Protein AF-A0A812IZS7-F1 (afdb_monomer_lite)

Sequence (246 aa):
MPAVWSVPEALVAAELATAFPSNAGYVTWVTAAFGPFWGFLEGFLSWVAGVSDNSIYPVLFCDYLQHILPATADGTPRILCALAFALALSWLNYAGLNIMGWSAVGLAIFTILPFLYIVPAGLPEVELANFLVVPRLQEMDWQKYLNVLFWNLNYWDSASTLAGEVRDPRRVFPQALCLAMMFVIASYVFPLFVGVGRLLALAVDPKHQDCVAKCSAALKSLTQDEQKKCHKISHVCSATVLGVLI

Radius of gyration: 22.42 Å; chains: 1; bounding box: 64×41×58 Å

pLDDT: mean 76.33, std 18.05, range [25.89, 95.75]

Foldseek 3Di:
DLVPPLVVVLVVQLVVLLVDLALLFPLVVLCVVPNNVRSVVVVVVVVVVVVVVLLVVLLVVLVVCCVVVVVCVDDDNVVVSSVVVSVVVVVQVVVDDVSVVVVVVVVVVVVCVVLVVCLVVLVVQFDPVLVVPDPDPVVDPPVVVVVVVCVLRDDSRVVSSCSNVDDNSNPCVSVVSVVVSVVSVCVVPRLVSSLSRCVVVCVPPPVNVVVVVVVVVVLVPDDPVVVVVVVVVVVVVVCVVCVSVD

Secondary structure (DSSP, 8-state):
-IIIIIHHHHHHHHHHHHHS--TTHHHHHHHHHH-HHHHHHHHHHHHHHHHHHHTHHHHHHHHHHTTT-GGGSSSHHHHHHHHHHHHHHHHHHHT-HHHHHHHHHHHHHHHHHHHHHHHHHHGGG--GGGGG----TTSS-HHHHHHHHHHHH--TGGGGGGTTTSSSHHHHHHHHHHHHHHHHHHHHHHHHHHHHHHHHHHHH-HHHHHHHHHHHHHHHTS-HHHHHHHHHHHHHHHHHHHTT--

Structure (mmCIF, N/CA/C/O backbone):
data_AF-A0A812IZS7-F1
#
_entry.id   AF-A0A812IZS7-F1
#
loop_
_atom_site.group_PDB
_atom_site.id
_atom_site.type_symbol
_atom_site.label_atom_id
_atom_site.label_alt_id
_atom_site.label_comp_id
_atom_site.label_asym_id
_atom_site.label_entity_id
_atom_site.label_seq_id
_atom_site.pdbx_PDB_ins_code
_atom_site.Cartn_x
_atom_site.Cartn_y
_atom_site.Cartn_z
_atom_site.occupancy
_atom_site.B_iso_or_equiv
_atom_site.auth_seq_id
_atom_site.auth_comp_id
_atom_site.auth_asym_id
_atom_site.auth_atom_id
_atom_site.pdbx_PDB_model_num
ATOM 1 N N . MET A 1 1 ? -4.115 -14.968 -6.762 1.00 59.34 1 MET A N 1
ATOM 2 C CA . MET A 1 1 ? -3.834 -14.381 -5.435 1.00 59.34 1 MET A CA 1
ATOM 3 C C . MET A 1 1 ? -4.811 -13.252 -5.096 1.00 59.34 1 MET A C 1
ATOM 5 O O . MET A 1 1 ? -5.519 -13.449 -4.119 1.00 59.34 1 MET A O 1
ATOM 9 N N . PRO A 1 2 ? -4.996 -12.178 -5.901 1.00 61.16 2 PRO A N 1
ATOM 10 C CA . PRO A 1 2 ? -5.939 -11.096 -5.558 1.00 61.16 2 PRO A CA 1
ATOM 11 C C . PRO A 1 2 ? -7.375 -11.591 -5.312 1.00 61.16 2 PRO A C 1
ATOM 13 O O . PRO A 1 2 ? -7.952 -11.356 -4.259 1.00 61.16 2 PRO A O 1
ATOM 16 N N . ALA A 1 3 ? -7.915 -12.404 -6.223 1.00 67.44 3 ALA A N 1
ATOM 17 C CA . ALA A 1 3 ? -9.266 -12.953 -6.081 1.00 67.44 3 ALA A CA 1
ATOM 18 C C . ALA A 1 3 ? -9.417 -14.018 -4.974 1.00 67.44 3 ALA A C 1
ATOM 20 O O . ALA A 1 3 ? -10.526 -14.276 -4.526 1.00 67.44 3 ALA A O 1
ATOM 21 N N . VAL A 1 4 ? -8.321 -14.664 -4.557 1.00 74.44 4 VAL A N 1
ATOM 22 C CA . VAL A 1 4 ? -8.354 -15.800 -3.611 1.00 74.44 4 VAL A CA 1
ATOM 23 C C . VAL A 1 4 ? -8.068 -15.352 -2.178 1.00 74.44 4 VAL A C 1
ATOM 25 O O . VAL A 1 4 ? -8.550 -15.977 -1.244 1.00 74.44 4 VAL A O 1
ATOM 28 N N . TRP A 1 5 ? -7.295 -14.280 -2.006 1.00 77.50 5 TRP A N 1
ATOM 29 C CA . TRP A 1 5 ? -6.891 -13.763 -0.700 1.00 77.50 5 TRP A CA 1
ATOM 30 C C . TRP A 1 5 ? -7.573 -12.430 -0.387 1.00 77.50 5 TRP A C 1
ATOM 32 O O . TRP A 1 5 ? -8.363 -12.332 0.545 1.00 77.50 5 TRP A O 1
ATOM 42 N N . SER A 1 6 ? -7.332 -11.428 -1.232 1.00 77.94 6 SER A N 1
ATOM 43 C CA . SER A 1 6 ? -7.746 -10.044 -0.994 1.00 77.94 6 SER A CA 1
ATOM 44 C C . SER A 1 6 ? -9.267 -9.855 -1.077 1.00 77.94 6 SER A C 1
ATOM 46 O O . SER A 1 6 ? -9.839 -9.130 -0.268 1.00 77.94 6 SER A O 1
ATOM 48 N N . VAL A 1 7 ? -9.958 -10.563 -1.981 1.00 82.38 7 VAL A N 1
ATOM 49 C CA . VAL A 1 7 ? -11.430 -10.492 -2.075 1.00 82.38 7 VAL A CA 1
ATOM 50 C C . VAL A 1 7 ? -12.123 -11.063 -0.826 1.00 82.38 7 VAL A C 1
ATOM 52 O O . VAL A 1 7 ? -12.932 -10.341 -0.241 1.00 82.38 7 VAL A O 1
ATOM 55 N N . PRO A 1 8 ? -11.836 -12.299 -0.363 1.00 84.75 8 PRO A N 1
ATOM 56 C CA . PRO A 1 8 ? -12.396 -12.793 0.896 1.00 84.75 8 PRO A CA 1
ATOM 57 C C . PRO A 1 8 ? -12.034 -11.926 2.102 1.00 84.75 8 PRO A C 1
ATOM 59 O O . PRO A 1 8 ? -12.900 -11.664 2.930 1.00 84.75 8 PRO A O 1
ATOM 62 N N . GLU A 1 9 ? -10.788 -11.453 2.184 1.00 83.88 9 GLU A N 1
ATOM 63 C CA . GLU A 1 9 ? -10.327 -10.569 3.259 1.00 83.88 9 GLU A CA 1
ATOM 64 C C . GLU A 1 9 ? -11.151 -9.275 3.312 1.00 83.88 9 GLU A C 1
ATOM 66 O O . GLU A 1 9 ? -11.694 -8.935 4.361 1.00 83.88 9 GLU A O 1
ATOM 71 N N . ALA A 1 10 ? -11.339 -8.601 2.174 1.00 84.00 10 ALA A N 1
ATOM 72 C CA . ALA A 1 10 ? -12.139 -7.382 2.097 1.00 84.00 10 ALA A CA 1
ATOM 73 C C . ALA A 1 10 ? -13.625 -7.618 2.403 1.00 84.00 10 ALA A C 1
ATOM 75 O O . ALA A 1 10 ? -14.261 -6.765 3.020 1.00 84.00 10 ALA A O 1
ATOM 76 N N . LEU A 1 11 ? -14.188 -8.765 2.005 1.00 85.25 11 LEU A N 1
ATOM 77 C CA . LEU A 1 11 ? -15.571 -9.124 2.335 1.00 85.25 11 LEU A CA 1
ATOM 78 C C . LEU A 1 11 ? -15.746 -9.375 3.837 1.00 85.25 11 LEU A C 1
ATOM 80 O O . LEU A 1 11 ? -16.689 -8.863 4.432 1.00 85.25 11 LEU A O 1
ATOM 84 N N . VAL A 1 12 ? -14.823 -10.107 4.467 1.00 87.25 12 VAL A N 1
ATOM 85 C CA . VAL A 1 12 ? -14.836 -10.328 5.922 1.00 87.25 12 VAL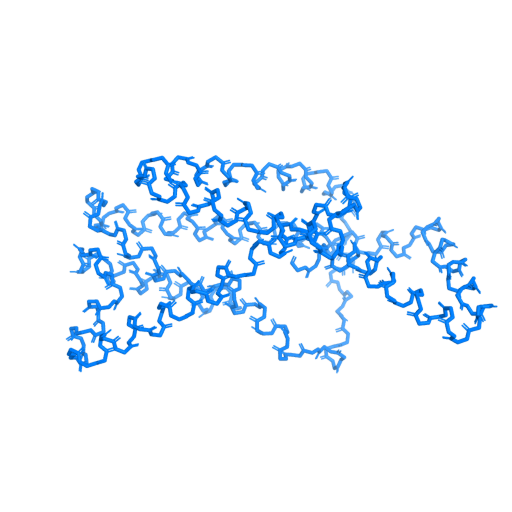 A CA 1
ATOM 86 C C . VAL A 1 12 ? -14.651 -9.008 6.670 1.00 87.25 12 VAL A C 1
ATOM 88 O O . VAL A 1 12 ? -15.387 -8.737 7.619 1.00 87.25 12 VAL A O 1
ATOM 91 N N . ALA A 1 13 ? -13.726 -8.157 6.219 1.00 85.56 13 ALA A N 1
ATOM 92 C CA . ALA A 1 13 ? -13.521 -6.830 6.788 1.00 85.56 13 ALA A CA 1
ATOM 93 C C . ALA A 1 13 ? -14.774 -5.952 6.646 1.00 85.56 13 ALA A C 1
ATOM 95 O O . ALA A 1 13 ? -15.133 -5.245 7.588 1.00 85.56 13 ALA A O 1
ATOM 96 N N . ALA A 1 14 ? -15.478 -6.025 5.511 1.00 85.12 14 ALA A N 1
ATOM 97 C CA . ALA A 1 14 ? -16.735 -5.315 5.308 1.00 85.12 14 ALA A CA 1
ATOM 98 C C . ALA A 1 14 ? -17.822 -5.798 6.283 1.00 85.12 14 ALA A C 1
ATOM 100 O O . ALA A 1 14 ? -18.417 -4.984 6.986 1.00 85.12 14 ALA A O 1
ATOM 101 N N . GLU A 1 15 ? -18.050 -7.107 6.387 1.00 88.69 15 GLU A N 1
ATOM 102 C CA . GLU A 1 15 ? -19.042 -7.673 7.310 1.00 88.69 15 GLU A CA 1
ATOM 103 C C . GLU A 1 15 ? -18.742 -7.288 8.768 1.00 88.69 15 GLU A C 1
ATOM 105 O O . GLU A 1 15 ? -19.608 -6.766 9.474 1.00 88.69 15 GLU A O 1
ATOM 110 N N . LEU A 1 16 ? -17.493 -7.440 9.216 1.00 86.12 16 LEU A N 1
ATOM 111 C CA . LEU A 1 16 ? -17.110 -7.135 10.596 1.00 86.12 16 LEU A CA 1
ATOM 112 C C . LEU A 1 16 ? -17.139 -5.634 10.914 1.00 86.12 16 LEU A C 1
ATOM 114 O O . LEU A 1 16 ? -17.576 -5.253 12.002 1.00 86.12 16 LEU A O 1
ATOM 118 N N . ALA A 1 17 ? -16.747 -4.767 9.978 1.00 83.81 17 ALA A N 1
ATOM 119 C CA . ALA A 1 17 ? -16.826 -3.318 10.165 1.00 83.81 17 ALA A CA 1
ATOM 120 C C . ALA A 1 17 ? -18.274 -2.821 10.260 1.00 83.81 17 ALA A C 1
ATOM 122 O O . ALA A 1 17 ? -18.565 -1.884 11.004 1.00 83.81 17 ALA A O 1
ATOM 123 N N . THR A 1 18 ? -19.203 -3.460 9.542 1.00 84.38 18 THR A N 1
ATOM 124 C CA . THR A 1 18 ? -20.632 -3.123 9.640 1.00 84.38 18 THR A CA 1
ATOM 125 C C . THR A 1 18 ? -21.296 -3.684 10.900 1.00 84.38 18 THR A C 1
ATOM 127 O O . THR A 1 18 ? -22.230 -3.063 11.422 1.00 84.38 18 THR A O 1
ATOM 130 N N . ALA A 1 19 ? -20.805 -4.817 11.414 1.00 86.06 19 ALA A N 1
ATOM 131 C CA . ALA A 1 19 ? -21.249 -5.415 12.671 1.00 86.06 19 ALA A CA 1
ATOM 132 C C . ALA A 1 19 ? -20.740 -4.643 13.903 1.00 86.06 19 ALA A C 1
ATOM 134 O O . ALA A 1 19 ? -21.492 -4.452 14.860 1.00 86.06 19 ALA A O 1
ATOM 135 N N . PHE A 1 20 ? -19.496 -4.154 13.858 1.00 86.12 20 PHE A N 1
ATOM 136 C CA . PHE A 1 20 ? -18.844 -3.399 14.929 1.00 86.12 20 PHE A CA 1
ATOM 137 C C . PHE A 1 20 ? -18.376 -2.021 14.426 1.00 86.12 20 PHE A C 1
ATOM 139 O O . PHE A 1 20 ? -17.188 -1.847 14.146 1.00 86.12 20 PHE A O 1
ATOM 146 N N . PRO A 1 21 ? -19.278 -1.023 14.333 1.00 81.31 21 PRO A N 1
ATOM 147 C CA . PRO A 1 21 ? -18.946 0.321 13.859 1.00 81.31 21 PRO A CA 1
ATOM 148 C C . PRO A 1 21 ? -18.221 1.120 14.954 1.00 81.31 21 PRO A C 1
ATOM 150 O O . PRO A 1 21 ? -18.783 2.017 15.581 1.00 81.31 21 PRO A O 1
ATOM 153 N N . SER A 1 22 ? -16.977 0.744 15.232 1.00 85.50 22 SER A N 1
ATOM 154 C CA . SER A 1 22 ? -16.103 1.357 16.232 1.00 85.50 22 SER A CA 1
ATOM 155 C C . SER A 1 22 ? -14.784 1.752 15.583 1.00 85.50 22 SER A C 1
ATOM 157 O O . SER A 1 22 ? -14.233 0.987 14.795 1.00 85.50 22 SER A O 1
ATOM 159 N N . ASN A 1 23 ? -14.226 2.898 15.979 1.00 84.19 23 ASN A N 1
ATOM 160 C CA . ASN A 1 23 ? -12.906 3.348 15.517 1.00 84.19 23 ASN A CA 1
ATOM 161 C C . ASN A 1 23 ? -11.759 2.436 15.995 1.00 84.19 23 ASN A C 1
ATOM 163 O O . ASN A 1 23 ? -10.651 2.503 15.477 1.00 84.19 23 ASN A O 1
ATOM 167 N N . ALA A 1 24 ? -12.014 1.552 16.966 1.00 83.75 24 ALA A N 1
ATOM 168 C CA . ALA A 1 24 ? -11.054 0.523 17.355 1.00 83.75 24 ALA A CA 1
ATOM 169 C C . ALA A 1 24 ? -10.951 -0.629 16.329 1.00 83.75 24 ALA A C 1
ATOM 171 O O . ALA A 1 24 ? -10.079 -1.479 16.478 1.00 83.75 24 ALA A O 1
ATOM 172 N N . GLY A 1 25 ? -11.820 -0.671 15.307 1.00 87.94 25 GLY A N 1
ATOM 173 C CA . GLY A 1 25 ? -11.694 -1.545 14.137 1.00 87.94 25 GLY A CA 1
ATOM 174 C C . GLY A 1 25 ? -11.419 -3.013 14.473 1.00 87.94 25 GLY A C 1
ATOM 175 O O . GLY A 1 25 ? -12.074 -3.602 15.341 1.00 87.94 25 GLY A O 1
ATOM 176 N N . TYR A 1 26 ? -10.405 -3.569 13.814 1.00 88.06 26 TYR A N 1
ATOM 177 C CA . TYR A 1 26 ? -9.935 -4.948 13.946 1.00 88.06 26 TYR A CA 1
ATOM 178 C C . TYR A 1 26 ? -9.626 -5.384 15.399 1.00 88.06 26 TYR A C 1
ATOM 180 O O . TYR A 1 26 ? -9.932 -6.522 15.771 1.00 88.06 26 TYR A O 1
ATOM 188 N N . VAL A 1 27 ? -9.182 -4.467 16.275 1.00 91.06 27 VAL A N 1
ATOM 189 C CA . VAL A 1 27 ? -8.922 -4.752 17.703 1.00 91.06 27 VAL A CA 1
ATOM 190 C C . VAL A 1 27 ? -10.216 -5.144 18.413 1.00 91.06 27 VAL A C 1
ATOM 192 O O . VAL A 1 27 ? -10.234 -6.033 19.270 1.00 91.06 27 VAL A O 1
ATOM 195 N N . THR A 1 28 ? -11.330 -4.504 18.044 1.00 91.25 28 THR A N 1
ATOM 196 C CA . THR A 1 28 ? -12.655 -4.797 18.613 1.00 91.25 28 THR A CA 1
ATOM 197 C C . THR A 1 28 ? -13.113 -6.195 18.224 1.00 91.25 28 THR A C 1
ATOM 199 O O . THR A 1 28 ? -13.670 -6.907 19.057 1.00 91.25 28 THR A O 1
ATOM 202 N N . TRP A 1 29 ? -12.850 -6.613 16.984 1.00 91.00 29 TRP A N 1
ATOM 203 C CA . TRP A 1 29 ? -13.260 -7.922 16.474 1.00 91.00 29 TRP A CA 1
ATOM 204 C C . TRP A 1 29 ? -12.535 -9.046 17.210 1.00 91.00 29 TRP A C 1
ATOM 206 O O . TRP A 1 29 ? -13.167 -9.986 17.696 1.00 91.00 29 TRP A O 1
ATOM 216 N N . VAL A 1 30 ? -11.216 -8.910 17.370 1.00 91.94 30 VAL A N 1
ATOM 217 C CA . VAL A 1 30 ? -10.395 -9.897 18.083 1.00 91.94 30 VAL A CA 1
ATOM 218 C C . VAL A 1 30 ? -10.710 -9.899 19.576 1.00 91.94 30 VAL A C 1
ATOM 220 O O . VAL A 1 30 ? -10.830 -10.971 20.171 1.00 91.94 30 VAL A O 1
ATOM 223 N N . THR A 1 31 ? -10.939 -8.727 20.174 1.00 93.19 31 THR A N 1
ATOM 224 C CA . THR A 1 31 ? -11.375 -8.627 21.575 1.00 93.19 31 THR A CA 1
ATOM 225 C C . THR A 1 31 ? -12.719 -9.320 21.798 1.00 93.19 31 THR A C 1
ATOM 227 O O . THR A 1 31 ? -12.879 -10.029 22.790 1.00 93.19 31 THR A O 1
ATOM 230 N N . ALA A 1 32 ? -13.677 -9.149 20.883 1.00 90.44 32 ALA A N 1
ATOM 231 C CA . ALA A 1 32 ? -14.997 -9.765 20.981 1.00 90.44 32 ALA A CA 1
ATOM 232 C C . ALA A 1 32 ? -14.955 -11.291 20.790 1.00 90.44 32 ALA A C 1
ATOM 234 O O . ALA A 1 32 ? -15.714 -12.003 21.444 1.00 90.44 32 ALA A O 1
ATOM 235 N N . ALA A 1 33 ? -14.073 -11.797 19.923 1.00 92.94 33 ALA A N 1
ATOM 236 C CA . ALA A 1 33 ? -13.976 -13.223 19.612 1.00 92.94 33 ALA A CA 1
ATOM 237 C C . ALA A 1 33 ? -13.107 -14.018 20.603 1.00 92.94 33 ALA A C 1
ATOM 239 O O . ALA A 1 33 ? -13.478 -15.121 21.003 1.00 92.94 33 ALA A O 1
ATOM 240 N N . PHE A 1 34 ? -11.952 -13.474 20.999 1.00 92.94 34 PHE A N 1
ATOM 241 C CA . PHE A 1 34 ? -10.923 -14.191 21.764 1.00 92.94 34 PHE A CA 1
ATOM 242 C C . PHE A 1 34 ? -10.647 -13.583 23.147 1.00 92.94 34 PHE A C 1
ATOM 244 O O . PHE A 1 34 ? -9.960 -14.192 23.968 1.00 92.94 34 PHE A O 1
ATOM 251 N N . GLY A 1 35 ? -11.203 -12.408 23.439 1.00 94.00 35 GLY A N 1
ATOM 252 C CA . GLY A 1 35 ? -11.064 -11.719 24.718 1.00 94.00 35 GLY A CA 1
ATOM 253 C C . GLY A 1 35 ? -9.979 -10.629 24.738 1.00 94.00 35 GLY A C 1
ATOM 254 O O . GLY A 1 35 ? -9.228 -10.455 23.774 1.00 94.00 35 GLY A O 1
ATOM 255 N N . PRO A 1 36 ? -9.862 -9.885 25.857 1.00 93.94 36 PRO A N 1
ATOM 256 C CA . PRO A 1 36 ? -9.075 -8.646 25.928 1.00 93.94 36 PRO A CA 1
ATOM 257 C C . PRO A 1 36 ? -7.573 -8.804 25.668 1.00 93.94 36 PRO A C 1
ATOM 259 O O . PRO A 1 36 ? -6.953 -7.917 25.089 1.00 93.94 36 PRO A O 1
ATOM 262 N N . PHE A 1 37 ? -6.980 -9.930 26.077 1.00 95.56 37 PHE A N 1
ATOM 263 C CA . PHE A 1 37 ? -5.548 -10.180 25.886 1.00 95.56 37 PHE A CA 1
ATOM 264 C C . PHE A 1 37 ? -5.172 -10.269 24.401 1.00 95.56 37 PHE A C 1
ATOM 266 O O . PHE A 1 37 ? -4.202 -9.649 23.969 1.00 95.56 37 PHE A O 1
ATOM 273 N N . TRP A 1 38 ? -5.960 -11.003 23.612 1.00 94.19 38 TRP A N 1
ATOM 274 C CA . TRP A 1 38 ? -5.700 -11.195 22.186 1.00 94.19 38 TRP A CA 1
ATOM 275 C C . TRP A 1 38 ? -5.974 -9.934 21.376 1.00 94.19 38 TRP A C 1
ATOM 277 O O . TRP A 1 38 ? -5.229 -9.652 20.445 1.00 94.19 38 TRP A O 1
ATOM 287 N N . GLY A 1 39 ? -6.976 -9.142 21.771 1.00 92.75 39 GLY A N 1
ATOM 288 C CA . GLY A 1 39 ? -7.197 -7.819 21.190 1.00 92.75 39 GLY A CA 1
ATOM 289 C C . GLY A 1 39 ? -6.021 -6.871 21.425 1.00 92.75 39 GLY A C 1
ATOM 290 O O . GLY A 1 39 ? -5.549 -6.234 20.490 1.00 92.75 39 GLY A O 1
ATOM 291 N N . PHE A 1 40 ? -5.486 -6.819 22.650 1.00 94.12 40 PHE A N 1
ATOM 292 C CA . PHE A 1 40 ? -4.287 -6.022 22.932 1.00 94.12 40 PHE A CA 1
ATOM 293 C C . PHE A 1 40 ? -3.080 -6.485 22.107 1.00 94.12 40 PHE A C 1
ATOM 295 O O . PHE A 1 40 ? -2.362 -5.654 21.553 1.00 94.12 40 PHE A O 1
ATOM 302 N N . LEU A 1 41 ? -2.855 -7.801 22.027 1.00 95.75 41 LEU A N 1
ATOM 303 C CA . LEU A 1 41 ? -1.736 -8.355 21.270 1.00 95.75 41 LEU A CA 1
ATOM 304 C C . LEU A 1 41 ? -1.842 -8.017 19.781 1.00 95.75 41 LEU A C 1
ATOM 306 O O . LEU A 1 41 ? -0.851 -7.612 19.183 1.00 95.75 41 LEU A O 1
ATOM 310 N N . GLU A 1 42 ? -3.028 -8.165 19.200 1.00 93.62 42 GLU A N 1
ATOM 311 C CA . GLU A 1 42 ? -3.271 -7.829 17.803 1.00 93.62 42 GLU A CA 1
ATOM 312 C C . GLU A 1 42 ? -3.032 -6.331 17.558 1.00 93.62 42 GLU A C 1
ATOM 314 O O . GLU A 1 42 ? -2.203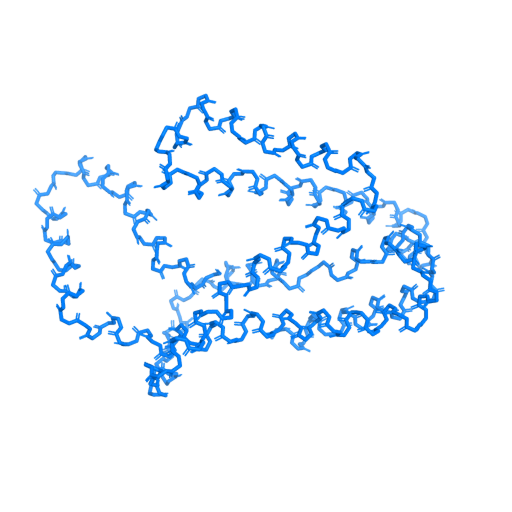 -5.989 16.719 1.00 93.62 42 GLU A O 1
ATOM 319 N N . GLY A 1 43 ? -3.601 -5.442 18.378 1.00 92.31 43 GLY A N 1
ATOM 320 C CA . GLY A 1 43 ? -3.355 -4.004 18.254 1.00 92.31 43 GLY A CA 1
ATOM 321 C C . GLY A 1 43 ? -1.875 -3.624 18.397 1.00 92.31 43 GLY A C 1
ATOM 322 O O . GLY A 1 43 ? -1.381 -2.763 17.668 1.00 92.31 43 GLY A O 1
ATOM 323 N N . PHE A 1 44 ? -1.138 -4.287 19.295 1.00 94.31 44 PHE A N 1
ATOM 324 C CA . PHE A 1 44 ? 0.302 -4.076 19.459 1.00 94.31 44 PHE A CA 1
ATOM 325 C C . PHE A 1 44 ? 1.101 -4.542 18.234 1.00 94.31 44 PHE A C 1
ATOM 327 O O . PHE A 1 44 ? 1.982 -3.821 17.767 1.00 94.31 44 PHE A O 1
ATOM 334 N N . LEU A 1 45 ? 0.791 -5.723 17.692 1.00 93.56 45 LEU A N 1
ATOM 335 C CA . LEU A 1 45 ? 1.450 -6.246 16.493 1.00 93.56 45 LEU A CA 1
ATOM 336 C C . LEU A 1 45 ? 1.155 -5.378 15.268 1.00 93.56 45 LEU A C 1
ATOM 338 O O . LEU A 1 45 ? 2.080 -5.058 14.523 1.00 93.56 45 LEU A O 1
ATOM 342 N N . SER A 1 46 ? -0.090 -4.935 15.105 1.00 91.50 46 SER A N 1
ATOM 343 C CA . SER A 1 46 ? -0.509 -4.034 14.029 1.00 91.50 46 SER A CA 1
ATOM 344 C C . SER A 1 46 ? 0.175 -2.668 14.139 1.00 91.50 46 SER A C 1
ATOM 346 O O . SER A 1 46 ? 0.606 -2.105 13.133 1.00 91.50 46 SER A O 1
ATOM 348 N N . TRP A 1 47 ? 0.395 -2.162 15.359 1.00 92.06 47 TRP A N 1
ATOM 349 C CA . TRP A 1 47 ? 1.203 -0.958 15.576 1.00 92.06 47 TRP A CA 1
ATOM 350 C C . TRP A 1 47 ? 2.672 -1.155 15.172 1.00 92.06 47 TRP A C 1
ATOM 352 O O . TRP A 1 47 ? 3.218 -0.323 14.447 1.00 92.06 47 TRP A O 1
ATOM 362 N N . VAL A 1 48 ? 3.310 -2.259 15.583 1.00 93.81 48 VAL A N 1
ATOM 363 C CA . VAL A 1 48 ? 4.697 -2.572 15.183 1.00 93.81 48 VAL A CA 1
ATOM 364 C C . VAL A 1 48 ? 4.807 -2.696 13.662 1.00 93.81 48 VAL A C 1
ATOM 366 O O . VAL A 1 48 ? 5.701 -2.093 13.067 1.00 93.81 48 VAL A O 1
ATOM 369 N N . ALA A 1 49 ? 3.875 -3.414 13.030 1.00 90.31 49 ALA A N 1
ATOM 370 C CA . ALA A 1 49 ? 3.812 -3.561 11.580 1.00 90.31 49 ALA A CA 1
ATOM 371 C C . ALA A 1 49 ? 3.663 -2.201 10.884 1.00 90.31 49 ALA A C 1
ATOM 373 O O . ALA A 1 49 ? 4.420 -1.901 9.964 1.00 90.31 49 ALA A O 1
ATOM 374 N N . GLY A 1 50 ? 2.767 -1.338 11.373 1.00 89.25 50 GLY A N 1
ATOM 375 C CA . GLY A 1 50 ? 2.577 0.011 10.844 1.00 89.25 50 GLY A CA 1
ATOM 376 C C . GLY A 1 50 ? 3.813 0.904 10.983 1.00 89.25 50 GLY A C 1
ATOM 377 O O . GLY A 1 50 ? 4.123 1.667 10.072 1.00 89.25 50 GLY A O 1
ATOM 378 N N . VAL A 1 51 ? 4.562 0.818 12.087 1.00 89.75 51 VAL A N 1
ATOM 379 C CA . VAL A 1 51 ? 5.821 1.573 12.253 1.00 89.75 51 VAL A CA 1
ATOM 380 C C . VAL A 1 51 ? 6.890 1.076 11.281 1.00 89.75 51 VAL A C 1
ATOM 382 O O . VAL A 1 51 ? 7.577 1.887 10.656 1.00 89.75 51 VAL A O 1
ATOM 385 N N . SER A 1 52 ? 7.030 -0.244 11.136 1.00 89.69 52 SER A N 1
ATOM 386 C CA . SER A 1 52 ? 7.963 -0.835 10.177 1.00 89.69 52 SER A CA 1
ATOM 387 C C . SER A 1 52 ? 7.620 -0.439 8.743 1.00 89.69 52 SER A C 1
ATOM 389 O O . SER A 1 52 ? 8.510 0.001 8.017 1.00 89.69 52 SER A O 1
ATOM 391 N N . ASP A 1 53 ? 6.346 -0.504 8.362 1.00 88.62 53 ASP A N 1
ATOM 392 C CA . ASP A 1 53 ? 5.887 -0.136 7.023 1.00 88.62 53 ASP A CA 1
ATOM 393 C C . ASP A 1 53 ? 6.125 1.351 6.722 1.00 88.62 53 ASP A C 1
ATOM 395 O O . ASP A 1 53 ? 6.745 1.713 5.721 1.00 88.62 53 ASP A O 1
ATOM 399 N N . ASN A 1 54 ? 5.773 2.228 7.669 1.00 88.00 54 ASN A N 1
ATOM 400 C CA . ASN A 1 54 ? 5.963 3.670 7.517 1.00 88.00 54 ASN A CA 1
ATOM 401 C C . ASN A 1 54 ? 7.432 4.087 7.341 1.00 88.00 54 ASN A C 1
ATOM 403 O O . ASN A 1 54 ? 7.708 5.142 6.767 1.00 88.00 54 ASN A O 1
ATOM 407 N N . SER A 1 55 ? 8.386 3.277 7.811 1.00 88.44 55 SER A N 1
ATOM 408 C CA . SER A 1 55 ? 9.818 3.562 7.658 1.00 88.44 55 SER A CA 1
ATOM 409 C C . SER A 1 55 ? 10.325 3.415 6.217 1.00 88.44 55 SER A C 1
ATOM 411 O O . SER A 1 55 ? 11.356 3.992 5.866 1.00 88.44 55 SER A O 1
ATOM 413 N N . ILE A 1 56 ? 9.589 2.689 5.370 1.00 89.44 56 ILE A N 1
ATOM 414 C CA . ILE A 1 56 ? 9.972 2.394 3.987 1.00 89.44 56 ILE A CA 1
ATOM 415 C C . ILE A 1 56 ? 9.753 3.627 3.092 1.00 89.44 56 ILE A C 1
ATOM 417 O O . ILE A 1 56 ? 10.617 3.964 2.278 1.00 89.44 56 ILE A O 1
ATOM 421 N N . TYR A 1 57 ? 8.645 4.358 3.270 1.00 88.06 57 TYR A N 1
ATOM 422 C CA . TYR A 1 57 ? 8.254 5.451 2.366 1.00 88.06 57 TYR A CA 1
ATOM 423 C C . TYR A 1 57 ? 9.250 6.623 2.284 1.00 88.06 57 TYR A C 1
ATOM 425 O O . TYR A 1 57 ? 9.538 7.056 1.167 1.00 88.06 57 TYR A O 1
ATOM 433 N N . PRO A 1 58 ? 9.830 7.145 3.387 1.00 88.44 58 PRO A N 1
ATOM 434 C CA . PRO A 1 58 ? 10.833 8.208 3.299 1.00 88.44 58 PRO A CA 1
ATOM 435 C C . PRO A 1 58 ? 12.093 7.774 2.547 1.00 88.44 58 PRO A C 1
ATOM 437 O O . PRO A 1 58 ? 12.680 8.565 1.810 1.00 88.44 58 PRO A O 1
ATOM 440 N N . VAL A 1 59 ? 12.501 6.513 2.713 1.00 86.94 59 VAL A N 1
ATOM 441 C CA . VAL A 1 59 ? 13.678 5.960 2.035 1.00 86.94 59 VAL A CA 1
ATOM 442 C C . VAL A 1 59 ? 13.408 5.829 0.539 1.00 86.94 59 VAL A C 1
ATOM 444 O O . VAL A 1 59 ? 14.217 6.305 -0.255 1.00 86.94 59 VAL A O 1
ATOM 447 N N . LEU A 1 60 ? 12.243 5.286 0.169 1.00 86.69 60 LEU A N 1
ATOM 448 C CA . LEU A 1 60 ? 11.791 5.212 -1.222 1.00 86.69 60 LEU A CA 1
ATOM 449 C C . LEU A 1 60 ? 11.719 6.598 -1.864 1.00 86.69 60 LEU A C 1
ATOM 451 O O . LEU A 1 60 ? 12.203 6.792 -2.975 1.00 86.69 60 LEU A O 1
ATOM 455 N N . PHE A 1 61 ? 11.170 7.588 -1.159 1.00 87.56 61 PHE A N 1
ATOM 456 C CA . PHE A 1 61 ? 11.115 8.961 -1.654 1.00 87.56 61 PHE A CA 1
ATOM 457 C C . PHE A 1 61 ? 12.514 9.514 -1.959 1.00 87.56 61 PHE A C 1
ATOM 459 O O . PHE A 1 61 ? 12.724 10.090 -3.027 1.00 87.56 61 PHE A O 1
ATOM 466 N N . CYS A 1 62 ? 13.489 9.302 -1.069 1.00 86.19 62 CYS A N 1
ATOM 467 C CA . CYS A 1 62 ? 14.875 9.696 -1.326 1.00 86.19 62 CYS A CA 1
ATOM 468 C C . CYS A 1 62 ? 15.487 8.953 -2.525 1.00 86.19 62 CYS A C 1
ATOM 470 O O . CYS A 1 62 ? 16.201 9.575 -3.314 1.00 86.19 62 CYS A O 1
ATOM 472 N N . ASP A 1 63 ? 15.192 7.659 -2.679 1.00 85.62 63 ASP A N 1
ATOM 473 C CA . ASP A 1 63 ? 15.676 6.846 -3.799 1.00 85.62 63 ASP A CA 1
ATOM 474 C C . ASP A 1 63 ? 15.091 7.300 -5.144 1.00 85.62 63 ASP A C 1
ATOM 476 O O . ASP A 1 63 ? 15.780 7.235 -6.159 1.00 85.62 63 ASP A O 1
ATOM 480 N N . TYR A 1 64 ? 13.863 7.824 -5.171 1.00 85.06 64 TYR A N 1
ATOM 481 C CA . TYR A 1 64 ? 13.317 8.469 -6.367 1.00 85.06 64 TYR A CA 1
ATOM 482 C C . TYR A 1 64 ? 13.905 9.866 -6.586 1.00 85.06 64 TYR A C 1
ATOM 484 O O . TYR A 1 64 ? 14.260 10.228 -7.710 1.00 85.06 64 TYR A O 1
ATOM 492 N N . LEU A 1 65 ? 14.055 10.655 -5.518 1.00 85.38 65 LEU A N 1
ATOM 493 C CA . LEU A 1 65 ? 14.536 12.033 -5.604 1.00 85.38 65 LEU A CA 1
ATOM 494 C C . LEU A 1 65 ? 15.992 12.122 -6.075 1.00 85.38 65 LEU A C 1
ATOM 496 O O . LEU A 1 65 ? 16.331 13.071 -6.781 1.00 85.38 65 LEU A O 1
ATOM 500 N N . GLN A 1 66 ? 16.833 11.127 -5.769 1.00 84.88 66 GLN A N 1
ATOM 501 C CA . GLN A 1 66 ? 18.242 11.119 -6.187 1.00 84.88 66 GLN A CA 1
ATOM 502 C C . GLN A 1 66 ? 18.422 11.149 -7.715 1.00 84.88 66 GLN A C 1
ATOM 504 O O . GLN A 1 66 ? 19.450 11.616 -8.203 1.00 84.88 66 GLN A O 1
ATOM 509 N N . HIS A 1 67 ? 17.425 10.685 -8.480 1.00 82.44 67 HIS A N 1
ATOM 510 C CA . HIS A 1 67 ? 17.446 10.747 -9.942 1.00 82.44 67 HIS A CA 1
ATOM 511 C C . HIS A 1 67 ? 17.314 12.181 -10.475 1.00 82.44 67 HIS A C 1
ATOM 513 O O . HIS A 1 67 ? 17.780 12.470 -11.575 1.00 82.44 67 HIS A O 1
ATOM 519 N N . ILE A 1 68 ? 16.698 13.075 -9.698 1.00 84.19 68 ILE A N 1
ATOM 520 C CA . ILE A 1 68 ? 16.501 14.491 -10.035 1.00 84.19 68 ILE A CA 1
ATOM 521 C C . ILE A 1 68 ? 17.571 15.350 -9.346 1.00 84.19 68 ILE A C 1
ATOM 523 O O . ILE A 1 68 ? 18.131 16.264 -9.948 1.00 84.19 68 ILE A O 1
ATOM 527 N N . LEU A 1 69 ? 17.870 15.045 -8.081 1.00 81.62 69 LEU A N 1
ATOM 528 C CA . LEU A 1 69 ? 18.837 15.737 -7.236 1.00 81.62 69 LEU A CA 1
ATOM 529 C C . LEU A 1 69 ? 19.880 14.737 -6.713 1.00 81.62 69 LEU A C 1
ATOM 531 O O . LEU A 1 69 ? 19.720 14.203 -5.617 1.00 81.62 69 LEU A O 1
ATOM 535 N N . PRO A 1 70 ? 21.006 14.535 -7.422 1.00 77.94 70 PRO A N 1
ATOM 536 C CA . PRO A 1 70 ? 22.041 13.570 -7.029 1.00 77.94 70 PRO A CA 1
ATOM 537 C C . PRO A 1 70 ? 22.635 13.817 -5.633 1.00 77.94 70 PRO A C 1
ATOM 539 O O . PRO A 1 70 ? 23.213 12.920 -5.028 1.00 77.94 70 PRO A O 1
ATOM 542 N N . ALA A 1 71 ? 22.476 15.033 -5.099 1.00 72.94 71 ALA A N 1
ATOM 543 C CA . ALA A 1 71 ? 22.902 15.404 -3.754 1.00 72.94 71 ALA A CA 1
ATOM 544 C C . ALA A 1 71 ? 22.192 14.614 -2.636 1.00 72.94 71 ALA A C 1
ATOM 546 O O . ALA A 1 71 ? 22.709 14.575 -1.524 1.00 72.94 71 ALA A O 1
ATOM 547 N N . THR A 1 72 ? 21.041 13.978 -2.901 1.00 72.25 72 THR A N 1
ATOM 548 C CA . THR A 1 72 ? 20.330 13.141 -1.915 1.00 72.25 72 THR A CA 1
ATOM 549 C C . THR A 1 72 ? 20.745 11.669 -1.941 1.00 72.25 72 THR A C 1
ATOM 551 O O . THR A 1 72 ? 20.163 10.880 -1.200 1.00 72.25 72 THR A O 1
ATOM 554 N N . ALA A 1 73 ? 21.734 11.289 -2.759 1.00 69.25 73 ALA A N 1
ATOM 555 C CA . ALA A 1 73 ? 22.158 9.896 -2.898 1.00 69.25 73 ALA A CA 1
ATOM 556 C C . ALA A 1 73 ? 22.756 9.323 -1.598 1.00 69.25 73 ALA A C 1
ATOM 558 O O . ALA A 1 73 ? 22.361 8.237 -1.172 1.00 69.25 73 ALA A O 1
ATOM 559 N N . ASP A 1 74 ? 23.645 10.070 -0.928 1.00 76.88 74 ASP A N 1
ATOM 560 C CA . ASP A 1 74 ? 24.394 9.590 0.241 1.00 76.88 74 ASP A CA 1
ATOM 561 C C . ASP A 1 74 ? 24.612 10.670 1.320 1.00 76.88 74 ASP A C 1
ATOM 563 O O . ASP A 1 74 ? 24.673 11.871 1.050 1.00 76.88 74 ASP A O 1
ATOM 567 N N . GLY A 1 75 ? 24.788 10.219 2.568 1.00 84.00 75 GLY A N 1
ATOM 568 C CA . GLY A 1 75 ? 25.236 11.043 3.697 1.00 84.00 75 GLY A CA 1
ATOM 569 C C . GLY A 1 75 ? 24.144 11.868 4.388 1.00 84.00 75 GLY A C 1
ATOM 570 O O . GLY A 1 75 ? 22.964 11.519 4.398 1.00 84.00 75 GLY A O 1
ATOM 571 N N . THR A 1 76 ? 24.553 12.979 5.006 1.00 84.12 76 THR A N 1
ATOM 572 C CA . THR A 1 76 ? 23.676 13.887 5.766 1.00 84.12 76 THR A CA 1
ATOM 573 C C . THR A 1 76 ? 22.480 14.427 4.963 1.00 84.12 76 THR A C 1
ATOM 575 O O . THR A 1 76 ? 21.387 14.469 5.529 1.00 84.12 76 THR A O 1
ATOM 578 N N . PRO A 1 77 ? 22.605 14.794 3.667 1.00 84.81 77 PRO A N 1
ATOM 579 C CA . PRO A 1 77 ? 21.469 15.290 2.884 1.00 84.81 77 PRO A CA 1
ATOM 580 C C . PRO A 1 77 ? 20.333 14.271 2.736 1.00 84.81 77 PRO A C 1
ATOM 582 O O . PRO A 1 77 ? 19.165 14.651 2.789 1.00 84.81 77 PRO A O 1
ATOM 585 N N . ARG A 1 78 ? 20.658 12.975 2.615 1.00 86.31 78 ARG A N 1
ATOM 586 C CA . ARG A 1 78 ? 19.667 11.891 2.552 1.00 86.31 78 ARG A CA 1
ATOM 587 C C . ARG A 1 78 ? 18.884 11.779 3.856 1.00 86.31 78 ARG A C 1
ATOM 589 O O . ARG A 1 78 ? 17.660 11.715 3.835 1.00 86.31 78 ARG A O 1
ATOM 596 N N . ILE A 1 79 ? 19.588 11.813 4.989 1.00 86.88 79 ILE A N 1
ATOM 597 C CA . ILE A 1 79 ? 18.971 11.750 6.322 1.00 86.88 79 ILE A CA 1
ATOM 598 C C . ILE A 1 79 ? 18.054 12.958 6.538 1.00 86.88 79 ILE A C 1
ATOM 600 O O . ILE A 1 79 ? 16.914 12.793 6.962 1.00 86.88 79 ILE A O 1
ATOM 604 N N . LEU A 1 80 ? 18.517 14.165 6.202 1.00 88.88 80 LEU A N 1
ATOM 605 C CA . LEU A 1 80 ? 17.709 15.381 6.323 1.00 88.88 80 LEU A CA 1
ATOM 606 C C . LEU A 1 80 ? 16.476 15.347 5.416 1.00 88.88 80 LEU A C 1
ATOM 608 O O . LEU A 1 80 ? 15.404 15.761 5.845 1.00 88.88 80 LEU A O 1
ATOM 612 N N . CYS A 1 81 ? 16.603 14.827 4.193 1.00 88.25 81 CYS A N 1
ATOM 613 C CA . CYS A 1 81 ? 15.482 14.670 3.272 1.00 88.25 81 CYS A CA 1
ATOM 614 C C . CYS A 1 81 ? 14.440 13.677 3.807 1.00 88.25 81 CYS A C 1
ATOM 616 O O . CYS A 1 81 ? 13.259 14.016 3.876 1.00 88.25 81 CYS A O 1
ATOM 618 N N . ALA A 1 82 ? 14.874 12.497 4.259 1.00 88.81 82 ALA A N 1
ATOM 619 C CA . ALA A 1 82 ? 13.987 11.491 4.839 1.00 88.81 82 ALA A CA 1
ATOM 620 C C . ALA A 1 82 ? 13.281 12.014 6.102 1.00 88.81 82 ALA A C 1
ATOM 622 O O . ALA A 1 82 ? 12.073 11.836 6.254 1.00 88.81 82 ALA A O 1
ATOM 623 N N . LEU A 1 83 ? 14.009 12.716 6.980 1.00 90.69 83 LEU A N 1
ATOM 624 C CA . LEU A 1 83 ? 13.437 13.357 8.166 1.00 90.69 83 LEU A CA 1
ATOM 625 C C . LEU A 1 83 ? 12.429 14.445 7.791 1.00 90.69 83 LEU A C 1
ATOM 627 O O . LEU A 1 83 ? 11.342 14.481 8.359 1.00 90.69 83 LEU A O 1
ATOM 631 N N . ALA A 1 84 ? 12.753 15.309 6.827 1.00 91.19 84 ALA A N 1
ATOM 632 C CA . ALA A 1 84 ? 11.843 16.353 6.366 1.00 91.19 84 ALA A CA 1
ATOM 633 C C . ALA A 1 84 ? 10.552 15.756 5.786 1.00 91.19 84 ALA A C 1
ATOM 635 O O . ALA A 1 84 ? 9.463 16.227 6.106 1.00 91.19 84 ALA A O 1
ATOM 636 N N . PHE A 1 85 ? 10.664 14.687 4.993 1.00 90.19 85 PHE A N 1
ATOM 637 C CA . PHE A 1 85 ? 9.517 13.973 4.439 1.00 90.19 85 PHE A CA 1
ATOM 638 C C . PHE A 1 85 ? 8.655 13.334 5.538 1.00 90.19 85 PHE A C 1
ATOM 640 O O . PHE A 1 85 ? 7.445 13.551 5.580 1.00 90.19 85 PHE A O 1
ATOM 647 N N . ALA A 1 86 ? 9.273 12.618 6.482 1.00 90.44 86 ALA A N 1
ATOM 648 C CA . ALA A 1 86 ? 8.565 12.005 7.604 1.00 90.44 86 ALA A CA 1
ATOM 649 C C . ALA A 1 86 ? 7.861 13.047 8.494 1.00 90.44 86 ALA A C 1
ATOM 651 O O . ALA A 1 86 ? 6.718 12.845 8.909 1.00 90.44 86 ALA A O 1
ATOM 652 N N . LEU A 1 87 ? 8.510 14.186 8.759 1.00 91.62 87 LEU A N 1
ATOM 653 C CA . LEU A 1 87 ? 7.925 15.288 9.526 1.00 91.62 87 LEU A CA 1
ATOM 654 C C . LEU A 1 87 ? 6.775 15.962 8.775 1.00 91.62 87 LEU A C 1
ATOM 656 O O . LEU A 1 87 ? 5.769 16.292 9.398 1.00 91.62 87 LEU A O 1
ATOM 660 N N . ALA A 1 88 ? 6.884 16.126 7.455 1.00 90.12 88 ALA A N 1
ATOM 661 C CA . ALA A 1 88 ? 5.811 16.676 6.633 1.00 90.12 88 ALA A CA 1
ATOM 662 C C . ALA A 1 88 ? 4.564 15.776 6.657 1.00 90.12 88 ALA A C 1
ATOM 664 O O . ALA A 1 88 ? 3.456 16.268 6.874 1.00 90.12 88 ALA A O 1
ATOM 665 N N . LEU A 1 89 ? 4.739 14.457 6.513 1.00 87.06 89 LEU A N 1
ATOM 666 C CA . LEU A 1 89 ? 3.635 13.500 6.638 1.00 87.06 89 LEU A CA 1
ATOM 667 C C . LEU A 1 89 ? 3.056 13.473 8.057 1.00 87.06 89 LEU A C 1
ATOM 669 O O . LEU A 1 89 ? 1.840 13.455 8.232 1.00 87.06 89 LEU A O 1
ATOM 673 N N . SER A 1 90 ? 3.908 13.519 9.082 1.00 87.94 90 SER A N 1
ATOM 674 C CA . SER A 1 90 ? 3.457 13.582 10.478 1.00 87.94 90 SER A CA 1
ATOM 675 C C . SER A 1 90 ? 2.629 14.839 10.733 1.00 87.94 90 SER A C 1
ATOM 677 O O . SER A 1 90 ? 1.562 14.764 11.333 1.00 87.94 90 SER A O 1
ATOM 679 N N . TRP A 1 91 ? 3.070 15.990 10.223 1.00 90.19 91 TRP A N 1
ATOM 680 C CA . TRP A 1 91 ? 2.326 17.242 10.307 1.00 90.19 91 TRP A CA 1
ATOM 681 C C . TRP A 1 91 ? 0.953 17.144 9.635 1.00 90.19 91 TRP A C 1
ATOM 683 O O . TRP A 1 91 ? -0.040 17.575 10.218 1.00 90.19 91 TRP A O 1
ATOM 693 N N . LEU A 1 92 ? 0.876 16.528 8.450 1.00 85.94 92 LEU A N 1
ATOM 694 C CA . LEU A 1 92 ? -0.391 16.296 7.755 1.00 85.94 92 LEU A CA 1
ATOM 695 C C . LEU A 1 92 ? -1.358 15.451 8.600 1.00 85.94 92 LEU A C 1
ATOM 697 O O . LEU A 1 92 ? -2.539 15.779 8.689 1.00 85.94 92 LEU A O 1
ATOM 701 N N . ASN A 1 93 ? -0.846 14.411 9.266 1.00 85.25 93 ASN A N 1
ATOM 702 C CA . ASN A 1 93 ? -1.639 13.577 10.170 1.00 85.25 93 ASN A CA 1
ATOM 703 C C . ASN A 1 93 ? -2.139 14.359 11.398 1.00 85.25 93 ASN A C 1
ATOM 705 O O . ASN A 1 93 ? -3.273 14.158 11.831 1.00 85.25 93 ASN A O 1
ATOM 709 N N . TYR A 1 94 ? -1.347 15.299 11.925 1.00 86.50 94 TYR A N 1
ATOM 710 C CA . TYR A 1 94 ? -1.775 16.176 13.022 1.00 86.50 94 TYR A CA 1
ATOM 711 C C . TYR A 1 94 ? -2.761 17.273 12.592 1.00 86.50 94 TYR A C 1
ATOM 713 O O . TYR A 1 94 ? -3.533 17.751 13.421 1.00 86.50 94 TYR A O 1
ATOM 721 N N . ALA A 1 95 ? -2.770 17.667 11.314 1.00 85.50 95 ALA A N 1
ATOM 722 C CA . ALA A 1 95 ? -3.633 18.732 10.796 1.00 85.50 95 ALA A CA 1
ATOM 723 C C . ALA A 1 95 ? -5.132 18.354 10.764 1.00 85.50 95 ALA A C 1
ATOM 725 O O . ALA A 1 95 ? -5.990 19.225 10.613 1.00 85.50 95 ALA A O 1
ATOM 726 N N . GLY A 1 96 ? -5.457 17.073 10.956 1.00 84.44 96 GLY A N 1
ATOM 727 C CA . GLY A 1 96 ? -6.816 16.574 11.152 1.00 84.44 96 GLY A CA 1
ATOM 728 C C . GLY A 1 96 ? -7.326 15.693 10.011 1.00 84.44 96 GLY A C 1
ATOM 729 O O . GLY A 1 96 ? -6.895 15.796 8.862 1.00 84.44 96 GLY A O 1
ATOM 730 N N . LEU A 1 97 ? -8.303 14.840 10.339 1.00 80.44 97 LEU A N 1
ATOM 731 C CA . LEU A 1 97 ? -8.812 13.778 9.459 1.00 80.44 97 LEU A CA 1
ATOM 732 C C . LEU A 1 97 ? -9.388 14.294 8.133 1.00 80.44 97 LEU A C 1
ATOM 734 O O . LEU A 1 97 ? -9.208 13.658 7.100 1.00 80.44 97 LEU A O 1
ATOM 738 N N . ASN A 1 98 ? -10.026 15.470 8.127 1.00 83.81 98 ASN A N 1
ATOM 739 C CA . ASN A 1 98 ? -10.553 16.057 6.891 1.00 83.81 98 ASN A CA 1
ATOM 740 C C . ASN A 1 98 ? -9.435 16.444 5.912 1.00 83.81 98 ASN A C 1
ATOM 742 O O . ASN A 1 98 ? -9.560 16.194 4.716 1.00 83.81 98 ASN A O 1
ATOM 746 N N . ILE A 1 99 ? -8.347 17.047 6.404 1.00 86.56 99 ILE A N 1
ATOM 747 C CA . ILE A 1 99 ? -7.215 17.448 5.557 1.00 86.56 99 ILE A CA 1
ATOM 748 C C . ILE A 1 99 ? -6.513 16.197 5.032 1.00 86.56 99 ILE A C 1
ATOM 750 O O . ILE A 1 99 ? -6.302 16.086 3.828 1.00 86.56 99 ILE A O 1
ATOM 754 N N . MET A 1 100 ? -6.246 15.228 5.912 1.00 85.62 100 MET A N 1
ATOM 755 C CA . MET A 1 100 ? -5.659 13.940 5.542 1.00 85.62 100 MET A CA 1
ATOM 756 C C . MET A 1 100 ? -6.492 13.213 4.474 1.00 85.62 100 MET A C 1
ATOM 758 O O . MET A 1 100 ? -5.936 12.780 3.466 1.00 85.62 100 MET A O 1
ATOM 762 N N . GLY A 1 101 ? -7.820 13.164 4.629 1.00 85.56 101 GLY A N 1
ATOM 763 C CA . GLY A 1 101 ? -8.720 12.532 3.663 1.00 85.56 101 GLY A CA 1
ATOM 764 C C . GLY A 1 101 ? -8.679 13.190 2.280 1.00 85.56 101 GLY A C 1
ATOM 765 O O . GLY A 1 101 ? -8.502 12.503 1.274 1.00 85.56 101 GLY A O 1
ATOM 766 N N . TRP A 1 102 ? -8.770 14.523 2.204 1.00 89.00 102 TRP A N 1
ATOM 767 C CA . TRP A 1 102 ? -8.675 15.237 0.922 1.00 89.00 102 TRP A CA 1
ATOM 768 C C . TRP A 1 102 ? -7.287 15.123 0.286 1.00 89.00 102 TRP A C 1
ATOM 770 O O . TRP A 1 102 ? -7.184 14.966 -0.932 1.00 89.00 102 TRP A O 1
ATOM 780 N N . SER A 1 103 ? -6.222 15.153 1.089 1.00 88.69 103 SER A N 1
ATOM 781 C CA . SER A 1 103 ? -4.861 14.914 0.608 1.00 88.69 103 SER A CA 1
ATOM 782 C C . SER A 1 103 ? -4.690 13.500 0.055 1.00 88.69 103 SER A C 1
ATOM 784 O O . SER A 1 103 ? -4.075 13.348 -0.998 1.00 88.69 103 SER A O 1
ATOM 786 N N . ALA A 1 104 ? -5.276 12.483 0.694 1.00 87.94 104 ALA A N 1
ATOM 787 C CA . ALA A 1 104 ? -5.256 11.107 0.203 1.00 87.94 104 ALA A CA 1
ATOM 788 C C . ALA A 1 104 ? -5.986 10.970 -1.143 1.00 87.94 104 ALA A C 1
ATOM 790 O O . ALA A 1 104 ? -5.464 10.339 -2.059 1.00 87.94 104 ALA A O 1
ATOM 791 N N . VAL A 1 105 ? -7.143 11.623 -1.309 1.00 90.38 105 VAL A N 1
ATOM 792 C CA . VAL A 1 105 ? -7.861 11.664 -2.597 1.00 90.38 105 VAL A CA 1
ATOM 793 C C . VAL A 1 105 ? -7.026 12.362 -3.675 1.00 90.38 105 VAL A C 1
ATOM 795 O O . VAL A 1 105 ? -6.918 11.857 -4.791 1.00 90.38 105 VAL A O 1
ATOM 798 N N . GLY A 1 106 ? -6.402 13.498 -3.351 1.00 92.25 106 GLY A N 1
ATOM 799 C CA . GLY A 1 106 ? -5.521 14.210 -4.279 1.00 92.25 106 GLY A CA 1
ATOM 800 C C . GLY A 1 106 ? -4.317 13.368 -4.706 1.00 92.25 106 GLY A C 1
ATOM 801 O O . GLY A 1 106 ? -3.998 13.309 -5.894 1.00 92.25 106 GLY A O 1
ATOM 802 N N . LEU A 1 107 ? -3.694 12.666 -3.756 1.00 89.44 107 LEU A N 1
ATOM 803 C CA . LEU A 1 107 ? -2.593 11.747 -4.027 1.00 89.44 107 LEU A CA 1
ATOM 804 C C . LEU A 1 107 ? -3.049 10.567 -4.888 1.00 89.44 107 LEU A C 1
ATOM 806 O O . LEU A 1 107 ? -2.359 10.234 -5.843 1.00 89.44 107 LEU A O 1
ATOM 810 N N . ALA A 1 108 ? -4.219 9.986 -4.611 1.00 89.31 108 ALA A N 1
ATOM 811 C CA . ALA A 1 108 ? -4.787 8.925 -5.436 1.00 89.31 108 ALA A CA 1
ATOM 812 C C . ALA A 1 108 ? -4.989 9.401 -6.882 1.00 89.31 108 ALA A C 1
ATOM 814 O O . ALA A 1 108 ? -4.531 8.756 -7.815 1.00 89.31 108 ALA A O 1
ATOM 815 N N . ILE A 1 109 ? -5.595 10.572 -7.101 1.00 91.94 109 ILE A N 1
ATOM 816 C CA . ILE A 1 109 ? -5.748 11.125 -8.458 1.00 91.94 109 ILE A CA 1
ATOM 817 C C . ILE A 1 109 ? -4.377 11.304 -9.126 1.00 91.94 109 ILE A C 1
ATOM 819 O O . ILE A 1 109 ? -4.200 10.921 -10.283 1.00 91.94 109 ILE A O 1
ATOM 823 N N . PHE A 1 110 ? -3.396 11.839 -8.395 1.00 91.81 110 PHE A N 1
ATOM 824 C CA . PHE A 1 110 ? -2.037 12.027 -8.894 1.00 91.81 110 PHE A CA 1
ATOM 825 C C . PHE A 1 110 ? -1.353 10.710 -9.288 1.00 91.81 110 PHE A C 1
ATOM 827 O O . PHE A 1 110 ? -0.719 10.659 -10.340 1.00 91.81 110 PHE A O 1
ATOM 834 N N . THR A 1 111 ? -1.503 9.641 -8.502 1.00 88.62 111 THR A N 1
ATOM 835 C CA . THR A 1 111 ? -0.920 8.325 -8.816 1.00 88.62 111 THR A CA 1
ATOM 836 C C . THR A 1 111 ? -1.645 7.621 -9.960 1.00 88.62 111 THR A C 1
ATOM 838 O O . THR A 1 111 ? -1.023 6.869 -10.703 1.00 88.62 111 THR A O 1
ATOM 841 N N . ILE A 1 112 ? -2.936 7.891 -10.158 1.00 88.75 112 ILE A N 1
ATOM 842 C CA . ILE A 1 112 ? -3.749 7.299 -11.230 1.00 88.75 112 ILE A CA 1
ATOM 843 C C . ILE A 1 112 ? -3.465 7.944 -12.591 1.00 88.75 112 ILE A C 1
ATOM 845 O O . ILE A 1 112 ? -3.449 7.260 -13.616 1.00 88.75 112 ILE A O 1
ATOM 849 N N . LEU A 1 113 ? -3.227 9.257 -12.614 1.00 90.25 113 LEU A N 1
ATOM 850 C CA . LEU A 1 113 ? -2.943 10.028 -13.828 1.00 90.25 113 LEU A CA 1
ATOM 851 C C . LEU A 1 113 ? -1.890 9.402 -14.766 1.00 90.25 113 LEU A C 1
ATOM 853 O O . LEU A 1 113 ? -2.188 9.276 -15.958 1.00 90.25 113 LEU A O 1
ATOM 857 N N . PRO A 1 114 ? -0.695 8.978 -14.306 1.00 86.81 114 PRO A N 1
ATOM 858 C CA . PRO A 1 114 ? 0.286 8.354 -15.188 1.00 86.81 114 PRO A CA 1
ATOM 859 C C . PRO A 1 114 ? -0.230 7.048 -15.797 1.00 86.81 114 PRO A C 1
ATOM 861 O O . PRO A 1 114 ? 0.037 6.794 -16.967 1.00 86.81 114 PRO A O 1
ATOM 864 N N . PHE A 1 115 ? -1.023 6.249 -15.078 1.00 86.25 115 PHE A N 1
ATOM 865 C CA . PHE A 1 115 ? -1.612 5.030 -15.640 1.00 86.25 115 PHE A CA 1
ATOM 866 C C . PHE A 1 115 ? -2.646 5.338 -16.724 1.00 86.25 115 PHE A C 1
ATOM 868 O O . PHE A 1 115 ? -2.648 4.683 -17.765 1.00 86.25 115 PHE A O 1
ATOM 875 N N . LEU A 1 116 ? -3.466 6.375 -16.529 1.00 87.50 116 LEU A N 1
ATOM 876 C CA . LEU A 1 116 ? -4.419 6.838 -17.545 1.00 87.50 116 LEU A CA 1
ATOM 877 C C . LEU A 1 116 ? -3.731 7.329 -18.824 1.00 87.50 116 LEU A C 1
ATOM 879 O O . LEU A 1 116 ? -4.346 7.302 -19.885 1.00 87.50 116 LEU A O 1
ATOM 883 N N . TYR A 1 117 ? -2.470 7.756 -18.739 1.00 88.06 117 TYR A N 1
ATOM 884 C CA . TYR A 1 117 ? -1.668 8.137 -19.899 1.00 88.06 117 TYR A CA 1
ATOM 885 C C . TYR A 1 117 ? -0.918 6.946 -20.519 1.00 88.06 117 TYR A C 1
ATOM 887 O O . TYR A 1 117 ? -1.006 6.712 -21.724 1.00 88.06 117 TYR A O 1
ATOM 895 N N . ILE A 1 118 ? -0.195 6.173 -19.703 1.00 81.50 118 ILE A N 1
ATOM 896 C CA . ILE A 1 118 ? 0.694 5.095 -20.160 1.00 81.50 118 ILE A CA 1
ATOM 897 C C . ILE A 1 118 ? -0.100 3.926 -20.744 1.00 81.50 118 ILE A C 1
ATOM 899 O O . ILE A 1 118 ? 0.319 3.361 -21.754 1.00 81.50 118 ILE A O 1
ATOM 903 N N . VAL A 1 119 ? -1.242 3.563 -20.147 1.00 86.75 119 VAL A N 1
ATOM 904 C CA . VAL A 1 119 ? -2.026 2.408 -20.604 1.00 86.75 119 VAL A CA 1
ATOM 905 C C . VAL A 1 119 ? -2.539 2.626 -22.036 1.00 86.75 119 VAL A C 1
ATOM 907 O O . VAL A 1 119 ? -2.192 1.817 -22.896 1.00 86.75 119 VAL A O 1
ATOM 910 N N . PRO A 1 120 ? -3.264 3.715 -22.370 1.00 86.94 120 PRO A N 1
ATOM 911 C CA . PRO A 1 120 ? -3.705 3.953 -23.744 1.00 86.94 120 PRO A CA 1
ATOM 912 C C . PRO A 1 120 ? -2.559 4.178 -24.729 1.00 86.94 120 PRO A C 1
ATOM 914 O O . PRO A 1 120 ? -2.653 3.730 -25.867 1.00 86.94 120 PRO A O 1
ATOM 917 N N . ALA A 1 121 ? -1.477 4.840 -24.304 1.00 84.69 121 ALA A N 1
ATOM 918 C CA . ALA A 1 121 ? -0.314 5.069 -25.159 1.00 84.69 121 ALA A CA 1
ATOM 919 C C . ALA A 1 121 ? 0.421 3.765 -25.512 1.00 84.69 121 ALA A C 1
ATOM 921 O O . ALA A 1 121 ? 0.967 3.649 -26.603 1.00 84.69 121 ALA A O 1
ATOM 922 N N . GLY A 1 122 ? 0.430 2.784 -24.606 1.00 78.94 122 GLY A N 1
ATOM 923 C CA . GLY A 1 122 ? 1.092 1.501 -24.823 1.00 78.94 122 GLY A CA 1
ATOM 924 C C . GLY A 1 122 ? 0.237 0.449 -25.531 1.00 78.94 122 GLY A C 1
ATOM 925 O O . GLY A 1 122 ? 0.808 -0.475 -26.101 1.00 78.94 122 GLY A O 1
ATOM 926 N N . LEU A 1 123 ? -1.097 0.582 -25.538 1.00 82.88 123 LEU A N 1
ATOM 927 C CA . LEU A 1 123 ? -2.018 -0.374 -26.177 1.00 82.88 123 LEU A CA 1
ATOM 928 C C . LEU A 1 123 ? -1.717 -0.680 -27.661 1.00 82.88 123 LEU A C 1
ATOM 930 O O . LEU A 1 123 ? -1.799 -1.852 -28.025 1.00 82.88 123 LEU A O 1
ATOM 934 N N . PRO A 1 124 ? -1.365 0.295 -28.526 1.00 79.94 124 PRO A N 1
ATOM 935 C CA . PRO A 1 124 ? -1.089 0.028 -29.942 1.00 79.94 124 PRO A CA 1
ATOM 936 C C . PRO A 1 124 ? 0.138 -0.857 -30.189 1.00 79.94 124 PRO A C 1
ATOM 938 O O . PRO A 1 124 ? 0.239 -1.476 -31.242 1.00 79.94 124 PRO A O 1
ATOM 941 N N . GLU A 1 125 ? 1.067 -0.905 -29.234 1.00 76.69 125 GLU A N 1
ATOM 942 C CA . GLU A 1 125 ? 2.328 -1.651 -29.321 1.00 76.69 125 GLU A CA 1
ATOM 943 C C . GLU A 1 125 ? 2.268 -2.999 -28.580 1.00 76.69 125 GLU A C 1
ATOM 945 O O . GLU A 1 125 ? 3.290 -3.664 -28.414 1.00 76.69 125 GLU A O 1
ATOM 950 N N . VAL A 1 126 ? 1.091 -3.402 -28.087 1.00 78.44 126 VAL A N 1
ATOM 951 C CA . VAL A 1 126 ? 0.916 -4.680 -27.390 1.00 78.44 126 VAL A CA 1
ATOM 952 C C . VAL A 1 126 ? 0.857 -5.820 -28.400 1.00 78.44 126 VAL A C 1
ATOM 954 O O . VAL A 1 126 ? -0.095 -5.938 -29.172 1.00 78.44 126 VAL A O 1
ATOM 957 N N . GLU A 1 127 ? 1.829 -6.727 -28.332 1.00 77.81 127 GLU A N 1
ATOM 958 C CA . GLU A 1 127 ? 1.801 -7.967 -29.105 1.00 77.81 127 GLU A CA 1
ATOM 959 C C . GLU A 1 127 ? 1.330 -9.133 -28.229 1.00 77.81 127 GLU A C 1
ATOM 961 O O . GLU A 1 127 ? 1.945 -9.473 -27.216 1.00 77.81 127 GLU A O 1
ATOM 966 N N . LEU A 1 128 ? 0.243 -9.801 -28.639 1.00 76.88 128 LEU A N 1
ATOM 967 C CA . LEU A 1 128 ? -0.326 -10.924 -27.880 1.00 76.88 128 LEU A CA 1
ATOM 968 C C . LEU A 1 128 ? 0.626 -12.131 -27.776 1.00 76.88 128 LEU A C 1
ATOM 970 O O . LEU A 1 128 ? 0.506 -12.931 -26.849 1.00 76.88 128 LEU A O 1
ATOM 974 N N . ALA A 1 129 ? 1.588 -12.254 -28.696 1.00 72.25 129 ALA A N 1
ATOM 975 C CA . ALA A 1 129 ? 2.603 -13.306 -28.668 1.00 72.25 129 ALA A CA 1
ATOM 976 C C . ALA A 1 129 ? 3.474 -13.250 -27.398 1.00 72.25 129 ALA A C 1
ATOM 978 O O . ALA A 1 129 ? 3.962 -14.279 -26.932 1.00 72.25 129 ALA A O 1
ATOM 979 N N . ASN A 1 130 ? 3.601 -12.070 -26.788 1.00 70.31 130 ASN A N 1
ATOM 980 C CA . ASN A 1 130 ? 4.484 -11.830 -25.649 1.00 70.31 130 ASN A CA 1
ATOM 981 C C . ASN A 1 130 ? 3.948 -12.448 -24.354 1.00 70.31 130 ASN A C 1
ATOM 983 O O . ASN A 1 130 ? 4.723 -12.808 -23.472 1.00 70.31 130 ASN A O 1
ATOM 987 N N . PHE A 1 131 ? 2.635 -12.674 -24.270 1.00 71.19 131 PHE A N 1
ATOM 988 C CA . PHE A 1 131 ? 2.007 -13.354 -23.134 1.00 71.19 131 PHE A CA 1
ATOM 989 C C . PHE A 1 131 ? 2.267 -14.867 -23.118 1.00 71.19 131 PHE A C 1
ATOM 991 O O . PHE A 1 131 ? 2.069 -15.510 -22.090 1.00 71.19 131 PHE A O 1
ATOM 998 N N . LEU A 1 132 ? 2.706 -15.446 -24.241 1.00 69.12 132 LEU A N 1
ATOM 999 C CA . LEU A 1 132 ? 3.044 -16.870 -24.341 1.00 69.12 132 LEU A CA 1
ATOM 1000 C C . LEU A 1 132 ? 4.485 -17.162 -23.904 1.00 69.12 132 LEU A C 1
ATOM 1002 O O . LEU A 1 132 ? 4.839 -18.322 -23.686 1.00 69.12 132 LEU A O 1
ATOM 1006 N N . VAL A 1 133 ? 5.313 -16.125 -23.744 1.00 66.31 133 VAL A N 1
ATOM 1007 C CA . VAL A 1 133 ? 6.676 -16.258 -23.229 1.00 66.31 133 VAL A CA 1
ATOM 1008 C C . VAL A 1 133 ? 6.615 -16.328 -21.710 1.00 66.31 133 VAL A C 1
ATOM 1010 O O . VAL A 1 133 ? 6.782 -15.340 -21.000 1.00 66.31 133 VAL A O 1
ATOM 1013 N N . VAL A 1 134 ? 6.336 -17.526 -21.203 1.00 60.72 134 VAL A N 1
ATOM 1014 C CA . VAL A 1 134 ? 6.355 -17.791 -19.765 1.00 60.72 134 VAL A CA 1
ATOM 1015 C C . VAL A 1 134 ? 7.819 -17.882 -19.315 1.00 60.72 134 VAL A C 1
ATOM 1017 O O . VAL A 1 134 ? 8.551 -18.740 -19.822 1.00 60.72 134 VAL A O 1
ATOM 1020 N N . PRO A 1 135 ? 8.285 -17.028 -18.384 1.00 61.91 135 PRO A N 1
ATOM 1021 C CA . PRO A 1 135 ? 9.628 -17.158 -17.834 1.00 61.91 135 PRO A CA 1
ATOM 1022 C C . PRO A 1 135 ? 9.797 -18.528 -17.167 1.00 61.91 135 PRO A C 1
ATOM 1024 O O . PRO A 1 135 ? 8.844 -19.101 -16.632 1.00 61.91 135 PRO A O 1
ATOM 1027 N N . ARG A 1 136 ? 11.019 -19.077 -17.199 1.00 59.66 136 ARG A N 1
ATOM 1028 C CA . ARG A 1 136 ? 11.325 -20.362 -16.556 1.00 59.66 136 ARG A CA 1
ATOM 1029 C C . ARG A 1 136 ? 11.032 -20.260 -15.058 1.00 59.66 136 ARG A C 1
ATOM 1031 O O . ARG A 1 136 ? 11.833 -19.726 -14.300 1.00 59.66 136 ARG A O 1
ATOM 1038 N N . LEU A 1 137 ? 9.904 -20.832 -14.634 1.00 63.28 137 LEU A N 1
ATOM 1039 C CA . LEU A 1 137 ? 9.403 -20.833 -13.250 1.00 63.28 137 LEU A CA 1
ATOM 1040 C C . LEU A 1 137 ? 10.415 -21.370 -12.216 1.00 63.28 137 LEU A C 1
ATOM 1042 O O . LEU A 1 137 ? 10.276 -21.125 -11.022 1.00 63.28 137 LEU A O 1
ATOM 1046 N N . GLN A 1 138 ? 11.431 -22.106 -12.674 1.00 62.22 138 GLN A N 1
ATOM 1047 C CA . GLN A 1 138 ? 12.510 -22.662 -11.855 1.00 62.22 138 GLN A CA 1
ATOM 1048 C C . GLN A 1 138 ? 13.587 -21.640 -11.459 1.00 62.22 138 GLN A C 1
ATOM 1050 O O . GLN A 1 138 ? 14.291 -21.875 -10.486 1.00 62.22 138 GLN A O 1
ATOM 1055 N N . GLU A 1 139 ? 13.717 -20.521 -12.176 1.00 68.69 139 GLU A N 1
ATOM 1056 C CA . GLU A 1 139 ? 14.685 -19.454 -11.863 1.00 68.69 139 GLU A CA 1
ATOM 1057 C C . GLU A 1 139 ? 14.072 -18.357 -10.969 1.00 68.69 139 GLU A C 1
ATOM 1059 O O . GLU A 1 139 ? 14.744 -17.393 -10.606 1.00 68.69 139 GLU A O 1
ATOM 1064 N N . MET A 1 140 ? 12.790 -18.487 -10.610 1.00 72.75 140 MET A N 1
ATOM 1065 C CA . MET A 1 140 ? 12.054 -17.471 -9.867 1.00 72.75 140 MET A CA 1
ATOM 1066 C C . MET A 1 140 ? 12.244 -17.637 -8.355 1.00 72.75 140 MET A C 1
ATOM 1068 O O . MET A 1 140 ? 12.022 -18.714 -7.799 1.00 72.75 140 MET A O 1
ATOM 1072 N N . ASP A 1 141 ? 12.614 -16.550 -7.679 1.00 82.44 141 ASP A N 1
ATOM 1073 C CA . ASP A 1 141 ? 12.642 -16.481 -6.217 1.00 82.44 141 ASP A CA 1
ATOM 1074 C C . ASP A 1 141 ? 11.203 -16.393 -5.686 1.00 82.44 141 ASP A C 1
ATOM 1076 O O . ASP A 1 141 ? 10.600 -15.319 -5.584 1.00 82.44 141 ASP A O 1
ATOM 1080 N N . TRP A 1 142 ? 10.630 -17.561 -5.396 1.00 82.38 142 TRP A N 1
ATOM 1081 C CA . TRP A 1 142 ? 9.259 -17.695 -4.915 1.00 82.38 142 TRP A CA 1
ATOM 1082 C C . TRP A 1 142 ? 9.037 -16.998 -3.575 1.00 82.38 142 TRP A C 1
ATOM 1084 O O . TRP A 1 142 ? 7.955 -16.457 -3.353 1.00 82.38 142 TRP A O 1
ATOM 1094 N N . GLN A 1 143 ? 10.040 -16.975 -2.695 1.00 85.44 143 GLN A N 1
ATOM 1095 C CA . GLN A 1 143 ? 9.933 -16.321 -1.395 1.00 85.44 143 GLN A CA 1
ATOM 1096 C C . GLN A 1 143 ? 9.767 -14.814 -1.570 1.00 85.44 143 GLN A C 1
ATOM 1098 O O . GLN A 1 143 ? 8.835 -14.227 -1.018 1.00 85.44 143 GLN A O 1
ATOM 1103 N N . LYS A 1 144 ? 10.630 -14.191 -2.379 1.00 81.88 144 LYS A N 1
ATOM 1104 C CA . LYS A 1 144 ? 10.567 -12.749 -2.633 1.00 81.88 144 LYS A CA 1
ATOM 1105 C C . LYS A 1 144 ? 9.292 -12.360 -3.374 1.00 81.88 144 LYS A C 1
ATOM 1107 O O . LYS A 1 144 ? 8.637 -11.394 -2.992 1.00 81.88 144 LYS A O 1
ATOM 1112 N N . TYR A 1 145 ? 8.914 -13.131 -4.391 1.00 81.69 145 TYR A N 1
ATOM 1113 C CA . TYR A 1 145 ? 7.698 -12.889 -5.165 1.00 81.69 145 TYR A CA 1
ATOM 1114 C C . TYR A 1 145 ? 6.438 -12.934 -4.291 1.00 81.69 145 TYR A C 1
ATOM 1116 O O . TYR A 1 145 ? 5.628 -12.009 -4.322 1.00 81.69 145 TYR A O 1
ATOM 1124 N N . LEU A 1 146 ? 6.290 -13.976 -3.466 1.00 84.69 146 LEU A N 1
ATOM 1125 C CA . LEU A 1 146 ? 5.139 -14.107 -2.573 1.00 84.69 146 LEU A CA 1
ATOM 1126 C C . LEU A 1 146 ? 5.125 -13.031 -1.487 1.00 84.69 146 LEU A C 1
ATOM 1128 O O . LEU A 1 146 ? 4.052 -12.535 -1.162 1.00 84.69 146 LEU A O 1
ATOM 1132 N N . ASN A 1 147 ? 6.287 -12.647 -0.950 1.00 86.00 147 ASN A N 1
ATOM 1133 C CA . ASN A 1 147 ? 6.370 -11.598 0.063 1.00 86.00 147 ASN A CA 1
ATOM 1134 C C . ASN A 1 147 ? 5.918 -10.235 -0.485 1.00 86.00 147 ASN A C 1
ATOM 1136 O O . ASN A 1 147 ? 5.072 -9.585 0.124 1.00 86.00 147 ASN A O 1
ATOM 1140 N N . VAL A 1 148 ? 6.407 -9.851 -1.668 1.00 84.00 148 VAL A N 1
ATOM 1141 C CA . VAL A 1 148 ? 6.011 -8.600 -2.332 1.00 84.00 148 VAL A CA 1
ATOM 1142 C C . VAL A 1 148 ? 4.527 -8.619 -2.694 1.00 84.00 148 VAL A C 1
ATOM 1144 O O . VAL A 1 148 ? 3.825 -7.638 -2.456 1.00 84.00 148 VAL A O 1
ATOM 1147 N N . LEU A 1 149 ? 4.022 -9.734 -3.228 1.00 82.19 149 LEU A N 1
ATOM 1148 C CA . LEU A 1 149 ? 2.599 -9.873 -3.542 1.00 82.19 149 LEU A CA 1
ATOM 1149 C C . LEU A 1 149 ? 1.708 -9.782 -2.306 1.00 82.19 149 LEU A C 1
ATOM 1151 O O . LEU A 1 149 ? 0.648 -9.166 -2.370 1.00 82.19 149 LEU A O 1
ATOM 1155 N N . PHE A 1 150 ? 2.111 -10.424 -1.210 1.00 83.00 150 PHE A N 1
ATOM 1156 C CA . PHE A 1 150 ? 1.364 -10.388 0.040 1.00 83.00 150 PHE A CA 1
ATOM 1157 C C . PHE A 1 150 ? 1.292 -8.959 0.574 1.00 83.00 150 PHE A C 1
ATOM 1159 O O . PHE A 1 150 ? 0.204 -8.480 0.871 1.00 83.00 150 PHE A O 1
ATOM 1166 N N . TRP A 1 151 ? 2.426 -8.258 0.602 1.00 83.81 151 TRP A N 1
ATOM 1167 C CA . TRP A 1 151 ? 2.493 -6.868 1.044 1.00 83.81 151 TRP A CA 1
ATOM 1168 C C . TRP A 1 151 ? 1.614 -5.934 0.193 1.00 83.81 151 TRP A C 1
ATOM 1170 O O . TRP A 1 151 ? 0.862 -5.141 0.745 1.00 83.81 151 TRP A O 1
ATOM 1180 N N . ASN A 1 152 ? 1.612 -6.094 -1.137 1.00 83.75 152 ASN A N 1
ATOM 1181 C CA . ASN A 1 152 ? 0.800 -5.270 -2.047 1.00 83.75 152 ASN A CA 1
ATOM 1182 C C . ASN A 1 152 ? -0.722 -5.490 -1.931 1.00 83.75 152 ASN A C 1
ATOM 1184 O O . ASN A 1 152 ? -1.493 -4.653 -2.391 1.00 83.75 152 ASN A O 1
ATOM 1188 N N . LEU A 1 153 ? -1.169 -6.631 -1.398 1.00 79.69 153 LEU A N 1
ATOM 1189 C CA . LEU A 1 153 ? -2.583 -7.032 -1.413 1.00 79.69 153 LEU A CA 1
ATOM 1190 C C . LEU A 1 153 ? -3.226 -7.108 -0.020 1.00 79.69 153 LEU A C 1
ATOM 1192 O O . LEU A 1 153 ? -4.400 -7.475 0.068 1.00 79.69 153 LEU A O 1
ATOM 1196 N N . ASN A 1 154 ? -2.478 -6.787 1.037 1.00 82.12 154 ASN A N 1
ATOM 1197 C CA . ASN A 1 154 ? -2.940 -6.773 2.427 1.00 82.12 154 ASN A CA 1
ATOM 1198 C C . ASN A 1 154 ? -3.467 -5.369 2.837 1.00 82.12 154 ASN A C 1
ATOM 1200 O O . ASN A 1 154 ? -3.569 -4.492 1.982 1.00 82.12 154 ASN A O 1
ATOM 1204 N N . TYR A 1 155 ? -3.808 -5.152 4.117 1.00 82.56 155 TYR A N 1
ATOM 1205 C CA . TYR A 1 155 ? -4.296 -3.893 4.723 1.00 82.56 155 TYR A CA 1
ATOM 1206 C C . TYR A 1 155 ? -5.778 -3.517 4.516 1.00 82.56 155 TYR A C 1
ATOM 1208 O O . TYR A 1 155 ? -6.189 -2.392 4.818 1.00 82.56 155 TYR A O 1
ATOM 1216 N N . TRP A 1 156 ? -6.633 -4.439 4.065 1.00 84.12 156 TRP A N 1
ATOM 1217 C CA . TRP A 1 156 ? -8.078 -4.168 3.922 1.00 84.12 156 TRP A CA 1
ATOM 1218 C C . TRP A 1 156 ? -8.798 -3.979 5.264 1.00 84.12 156 TRP A C 1
ATOM 1220 O O . TRP A 1 156 ? -9.771 -3.231 5.365 1.00 84.12 156 TRP A O 1
ATOM 1230 N N . ASP A 1 157 ? -8.296 -4.630 6.305 1.00 84.56 157 ASP A N 1
ATOM 1231 C CA . ASP A 1 157 ? -8.740 -4.526 7.691 1.00 84.56 157 ASP A CA 1
ATOM 1232 C C . ASP A 1 157 ? -8.492 -3.137 8.294 1.00 84.56 157 ASP A C 1
ATOM 1234 O O . ASP A 1 157 ? -9.305 -2.652 9.082 1.00 84.56 157 ASP A O 1
ATOM 1238 N N . SER A 1 158 ? -7.432 -2.444 7.878 1.00 84.31 158 SER A N 1
ATOM 1239 C CA . SER A 1 158 ? -7.073 -1.115 8.384 1.00 84.31 158 SER A CA 1
ATOM 1240 C C . SER A 1 158 ? -8.146 -0.061 8.099 1.00 84.31 158 SER A C 1
ATOM 1242 O O . SER A 1 158 ? -8.335 0.855 8.902 1.00 84.31 158 SER A O 1
ATOM 1244 N N . ALA A 1 159 ? -8.937 -0.228 7.032 1.00 85.00 159 ALA A N 1
ATO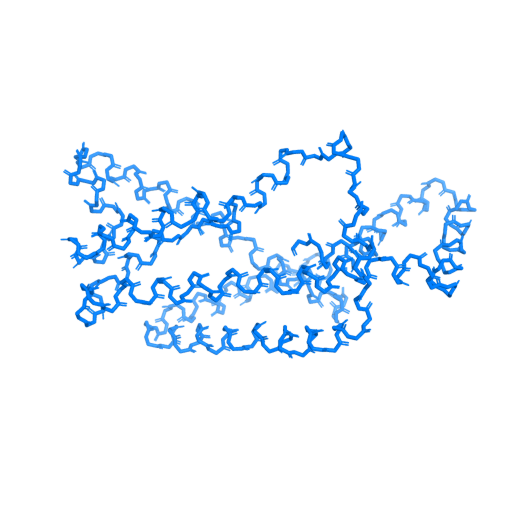M 1245 C CA . ALA A 1 159 ? -10.082 0.637 6.740 1.00 85.00 159 ALA A CA 1
ATOM 1246 C C . ALA A 1 159 ? -11.136 0.633 7.866 1.00 85.00 159 ALA A C 1
ATOM 1248 O O . ALA A 1 159 ? -11.861 1.614 8.043 1.00 85.00 159 ALA A O 1
ATOM 1249 N N . SER A 1 160 ? -11.217 -0.445 8.658 1.00 84.12 160 SER A N 1
ATOM 1250 C CA . SER A 1 160 ? -12.174 -0.568 9.768 1.00 84.12 160 SER A CA 1
ATOM 1251 C C . SER A 1 160 ? -11.929 0.422 10.905 1.00 84.12 160 SER A C 1
ATOM 1253 O O . SER A 1 160 ? -12.862 0.766 11.625 1.00 84.12 160 SER A O 1
ATOM 1255 N N . THR A 1 161 ? -10.706 0.936 11.039 1.00 86.19 161 THR A N 1
ATOM 1256 C CA . THR A 1 161 ? -10.349 1.936 12.060 1.00 86.19 161 THR A CA 1
ATOM 1257 C C . THR A 1 161 ? -11.050 3.281 11.849 1.00 86.19 161 THR A C 1
ATOM 1259 O O . THR A 1 161 ? -11.170 4.078 12.776 1.00 86.19 161 THR A O 1
ATOM 1262 N N . LEU A 1 162 ? -11.579 3.517 10.644 1.00 84.00 162 LEU A N 1
ATOM 1263 C CA . LEU A 1 162 ? -12.357 4.703 10.290 1.00 84.00 162 LEU A CA 1
ATOM 1264 C C . LEU A 1 162 ? -13.870 4.437 10.288 1.00 84.00 162 LEU A C 1
ATOM 1266 O O . LEU A 1 162 ? -14.648 5.339 9.980 1.00 84.00 162 LEU A O 1
ATOM 1270 N N . ALA A 1 163 ? -14.317 3.220 10.622 1.00 83.75 163 ALA A N 1
ATOM 1271 C CA . ALA A 1 163 ? -15.719 2.826 10.493 1.00 83.75 163 ALA A CA 1
ATOM 1272 C C . ALA A 1 163 ? -16.679 3.657 11.365 1.00 83.75 163 ALA A C 1
ATOM 1274 O O . ALA A 1 163 ? -17.839 3.821 10.988 1.00 83.75 163 ALA A O 1
ATOM 1275 N N . GLY A 1 164 ? -16.220 4.202 12.498 1.00 82.19 164 GLY A N 1
ATOM 1276 C CA . GLY A 1 164 ? -17.038 5.056 13.367 1.00 82.19 164 GLY A CA 1
ATOM 1277 C C . GLY A 1 164 ? -17.213 6.493 12.861 1.00 82.19 164 GLY A C 1
ATOM 1278 O O . GLY A 1 164 ? -18.160 7.161 13.271 1.00 82.19 164 GLY A O 1
ATOM 1279 N N . GLU A 1 165 ? -16.373 6.954 11.930 1.00 85.06 165 GLU A N 1
ATOM 1280 C CA . GLU A 1 165 ? -16.493 8.277 11.294 1.00 85.06 165 GLU 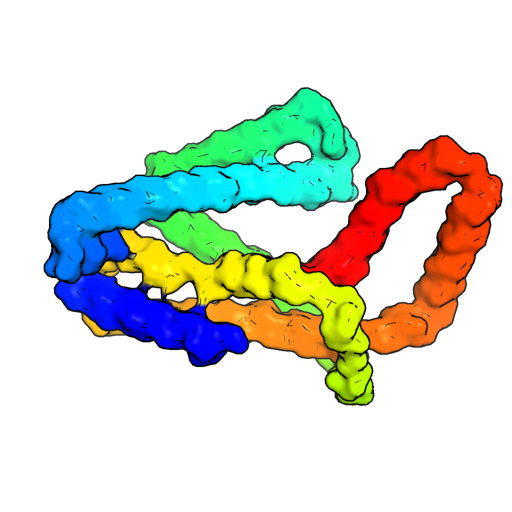A CA 1
ATOM 1281 C C . GLU A 1 165 ? -17.378 8.249 10.031 1.00 85.06 165 GLU A C 1
ATOM 1283 O O . GLU A 1 165 ? -17.761 9.289 9.485 1.00 85.06 165 GLU A O 1
ATOM 1288 N N . VAL A 1 166 ? -17.727 7.053 9.545 1.00 85.56 166 VAL A N 1
ATOM 1289 C CA . VAL A 1 166 ? -18.545 6.866 8.343 1.00 85.56 166 VAL A CA 1
ATOM 1290 C C . VAL A 1 166 ? -20.030 6.997 8.680 1.00 85.56 166 VAL A C 1
ATOM 1292 O O . VAL A 1 166 ? -20.561 6.335 9.570 1.00 85.56 166 VAL A O 1
ATOM 1295 N N . ARG A 1 167 ? -20.750 7.817 7.907 1.00 83.81 167 ARG A N 1
ATOM 1296 C CA . ARG A 1 167 ? -22.217 7.888 7.975 1.00 83.81 167 ARG A CA 1
ATOM 1297 C C . ARG A 1 167 ? -22.822 6.641 7.331 1.00 83.81 167 ARG A C 1
ATOM 1299 O O . ARG A 1 167 ? -22.577 6.393 6.157 1.00 83.81 167 ARG A O 1
ATOM 1306 N N . ASP A 1 168 ? -23.640 5.908 8.083 1.00 86.44 168 ASP A N 1
ATOM 1307 C CA . ASP A 1 168 ? -24.261 4.641 7.657 1.00 86.44 168 ASP A CA 1
ATOM 1308 C C . ASP A 1 168 ? -23.234 3.595 7.156 1.00 86.44 168 ASP A C 1
ATOM 1310 O O . ASP A 1 168 ? -23.219 3.228 5.971 1.00 86.44 168 ASP A O 1
ATOM 1314 N N . PRO A 1 169 ? -22.363 3.084 8.053 1.00 84.31 169 PRO A N 1
ATOM 1315 C CA . PRO A 1 169 ? -21.306 2.148 7.677 1.00 84.31 169 PRO A CA 1
ATOM 1316 C C . PRO A 1 169 ? -21.872 0.877 7.033 1.00 84.31 169 PRO A C 1
ATOM 1318 O O . PRO A 1 169 ? -21.257 0.332 6.125 1.00 84.31 169 PRO A O 1
ATOM 1321 N N . ARG A 1 170 ? -23.092 0.453 7.397 1.00 84.44 170 ARG A N 1
ATOM 1322 C CA . ARG A 1 170 ? -23.750 -0.750 6.855 1.00 84.44 170 ARG A CA 1
ATOM 1323 C C . ARG A 1 170 ? -23.912 -0.742 5.338 1.00 84.44 170 ARG A C 1
ATOM 1325 O O . ARG A 1 170 ? -23.923 -1.807 4.731 1.00 84.44 170 ARG A O 1
ATOM 1332 N N . ARG A 1 171 ? -24.073 0.433 4.729 1.00 85.94 171 ARG A N 1
ATOM 1333 C CA . ARG A 1 171 ? -24.247 0.568 3.275 1.00 85.94 171 ARG A CA 1
ATOM 1334 C C . ARG A 1 171 ? -23.011 1.129 2.598 1.00 85.94 171 ARG A C 1
ATOM 1336 O O . ARG A 1 171 ? -22.598 0.609 1.566 1.00 85.94 171 ARG A O 1
ATOM 1343 N N . VAL A 1 172 ? -22.422 2.171 3.181 1.00 87.81 172 VAL A N 1
ATOM 1344 C CA . VAL A 1 172 ? -21.314 2.903 2.557 1.00 87.81 172 VAL A CA 1
ATOM 1345 C C . VAL A 1 172 ? -20.030 2.085 2.578 1.00 87.81 172 VAL A C 1
ATOM 1347 O O . VAL A 1 172 ? -19.318 2.043 1.580 1.00 87.81 172 VAL A O 1
ATOM 1350 N N . PHE A 1 173 ? -19.749 1.397 3.682 1.00 86.88 173 PHE A N 1
ATOM 1351 C CA . PHE A 1 173 ? -18.504 0.661 3.865 1.00 86.88 173 PHE A CA 1
ATOM 1352 C C . PHE A 1 173 ? -18.326 -0.489 2.852 1.00 86.88 173 PHE A C 1
ATOM 1354 O O . PHE A 1 173 ? -17.320 -0.476 2.141 1.00 86.88 173 PHE A O 1
ATOM 1361 N N . PRO A 1 174 ? -19.290 -1.423 2.666 1.00 85.50 174 PRO A N 1
ATOM 1362 C CA . PRO A 1 174 ? -19.138 -2.492 1.673 1.00 85.50 174 PRO A CA 1
ATOM 1363 C C . PRO A 1 174 ? -19.064 -1.963 0.233 1.00 85.50 174 PRO A C 1
ATOM 1365 O O . PRO A 1 174 ? -18.315 -2.497 -0.585 1.00 85.50 174 PRO A O 1
ATOM 1368 N N . GLN A 1 175 ? -19.799 -0.892 -0.089 1.00 87.25 175 GLN A N 1
ATOM 1369 C CA . GLN A 1 175 ? -19.745 -0.265 -1.414 1.00 87.25 175 GLN A CA 1
ATOM 1370 C C . GLN A 1 175 ? -18.387 0.395 -1.678 1.00 87.25 175 GLN A C 1
ATOM 1372 O O . GLN A 1 175 ? -17.817 0.207 -2.753 1.00 87.25 175 GLN A O 1
ATOM 1377 N N . ALA A 1 176 ? -17.854 1.129 -0.698 1.00 88.62 176 ALA A N 1
ATOM 1378 C CA . ALA A 1 176 ? -16.554 1.782 -0.792 1.00 88.62 176 ALA A CA 1
ATOM 1379 C C . ALA A 1 176 ? -15.417 0.761 -0.930 1.00 88.62 176 ALA A C 1
ATOM 1381 O O . ALA A 1 176 ? -14.571 0.918 -1.807 1.00 88.62 176 ALA A O 1
ATOM 1382 N N . LEU A 1 177 ? -15.434 -0.315 -0.135 1.00 87.06 177 LEU A N 1
ATOM 1383 C CA . LEU A 1 177 ? -14.460 -1.409 -0.220 1.00 87.06 177 LEU A CA 1
ATOM 1384 C C . LEU A 1 177 ? -14.500 -2.126 -1.567 1.00 87.06 177 LEU A C 1
ATOM 1386 O O . LEU A 1 177 ? -13.453 -2.360 -2.163 1.00 87.06 177 LEU A O 1
ATOM 1390 N N . CYS A 1 178 ? -15.692 -2.433 -2.079 1.00 86.19 178 CYS A N 1
ATOM 1391 C CA . CYS A 1 178 ? -15.835 -3.064 -3.389 1.00 86.19 178 CYS A CA 1
ATOM 1392 C C . CYS A 1 178 ? -15.301 -2.158 -4.511 1.00 86.19 178 CYS A C 1
ATOM 1394 O O . CYS A 1 178 ? -14.549 -2.613 -5.373 1.00 86.19 178 CYS A O 1
ATOM 1396 N N . LEU A 1 179 ? -15.623 -0.860 -4.476 1.00 89.12 179 LEU A N 1
ATOM 1397 C CA . LEU A 1 179 ? -15.113 0.098 -5.456 1.00 89.12 179 LEU A CA 1
ATOM 1398 C C . LEU A 1 179 ? -13.587 0.245 -5.367 1.00 89.12 179 LEU A C 1
ATOM 1400 O O . LEU A 1 179 ? -12.919 0.216 -6.398 1.00 89.12 179 LEU A O 1
ATOM 1404 N N . ALA A 1 180 ? -13.036 0.352 -4.155 1.00 88.00 180 ALA A N 1
ATOM 1405 C CA . ALA A 1 180 ? -11.595 0.414 -3.927 1.00 88.00 180 ALA A CA 1
ATOM 1406 C C . ALA A 1 180 ? -10.892 -0.854 -4.435 1.00 88.00 180 ALA A C 1
ATOM 1408 O O . ALA A 1 180 ? -9.898 -0.756 -5.147 1.00 88.00 180 ALA A O 1
ATOM 1409 N N . MET A 1 181 ? -11.449 -2.037 -4.163 1.00 85.69 181 MET A N 1
ATOM 1410 C CA . MET A 1 181 ? -10.947 -3.318 -4.668 1.00 85.69 181 MET A CA 1
ATOM 1411 C C . MET A 1 181 ? -10.903 -3.355 -6.194 1.00 85.69 181 MET A C 1
ATOM 1413 O O . MET A 1 181 ? -9.875 -3.682 -6.783 1.00 85.69 181 MET A O 1
ATOM 1417 N N . MET A 1 182 ? -12.005 -2.985 -6.850 1.00 87.00 182 MET A N 1
ATOM 1418 C CA . MET A 1 182 ? -12.066 -2.925 -8.312 1.00 87.00 182 MET A CA 1
ATOM 1419 C C . MET A 1 182 ? -11.028 -1.956 -8.877 1.00 87.00 182 MET A C 1
ATOM 1421 O O . MET A 1 182 ? -10.391 -2.252 -9.889 1.00 87.00 182 MET A O 1
ATOM 1425 N N . PHE A 1 183 ? -10.834 -0.825 -8.201 1.00 88.19 183 PHE A N 1
ATOM 1426 C CA . PHE A 1 183 ? -9.859 0.179 -8.588 1.00 88.19 183 PHE A CA 1
ATOM 1427 C C . PHE A 1 183 ? -8.417 -0.339 -8.482 1.00 88.19 183 PHE A C 1
ATOM 1429 O O . PHE A 1 183 ? -7.646 -0.213 -9.431 1.00 88.19 183 PHE A O 1
ATOM 1436 N N . VAL A 1 184 ? -8.079 -0.992 -7.369 1.00 87.19 184 VAL A N 1
ATOM 1437 C CA . VAL A 1 184 ? -6.764 -1.602 -7.132 1.00 87.19 184 VAL A CA 1
ATOM 1438 C C . VAL A 1 184 ? -6.490 -2.721 -8.140 1.00 87.19 184 VAL A C 1
ATOM 1440 O O . VAL A 1 184 ? -5.435 -2.759 -8.768 1.00 87.19 184 VAL A O 1
ATOM 1443 N N . ILE A 1 185 ? -7.454 -3.616 -8.377 1.00 85.62 185 ILE A N 1
ATOM 1444 C CA . ILE A 1 185 ? -7.301 -4.681 -9.380 1.00 85.62 185 ILE A CA 1
ATOM 1445 C C . ILE A 1 185 ? -7.032 -4.075 -10.762 1.00 85.62 185 ILE A C 1
ATOM 1447 O O . ILE A 1 185 ? -6.127 -4.529 -11.461 1.00 85.62 185 ILE A O 1
ATOM 1451 N N . ALA A 1 186 ? -7.770 -3.032 -11.148 1.00 87.31 186 ALA A N 1
ATOM 1452 C CA . ALA A 1 186 ? -7.548 -2.333 -12.408 1.00 87.31 186 ALA A CA 1
ATOM 1453 C C . ALA A 1 186 ? -6.146 -1.700 -12.482 1.00 87.31 186 ALA A C 1
ATOM 1455 O O . ALA A 1 186 ? -5.474 -1.843 -13.507 1.00 87.31 186 ALA A O 1
ATOM 1456 N N . SER A 1 187 ? -5.679 -1.053 -11.408 1.00 86.19 187 SER A N 1
ATOM 1457 C CA . SER A 1 187 ? -4.361 -0.409 -11.377 1.00 86.19 187 SER A CA 1
ATOM 1458 C C . SER A 1 187 ? -3.198 -1.395 -11.445 1.00 86.19 187 SER A C 1
ATOM 1460 O O . SER A 1 187 ? -2.137 -1.016 -11.919 1.00 86.19 187 SER A O 1
ATOM 1462 N N . TYR A 1 188 ? -3.375 -2.653 -11.033 1.00 83.56 188 TYR A N 1
ATOM 1463 C CA . TYR A 1 188 ? -2.369 -3.694 -11.268 1.00 83.56 188 TYR A CA 1
ATOM 1464 C C . TYR A 1 188 ? -2.513 -4.330 -12.655 1.00 83.56 188 TYR A C 1
ATOM 1466 O O . TYR A 1 188 ? -1.533 -4.454 -13.385 1.00 83.56 188 TYR A O 1
ATOM 1474 N N . VAL A 1 189 ? -3.726 -4.728 -13.053 1.00 85.44 189 VAL A N 1
ATOM 1475 C CA . VAL A 1 189 ? -3.944 -5.518 -14.277 1.00 85.44 189 VAL A CA 1
ATOM 1476 C C . VAL A 1 189 ? -3.623 -4.724 -15.541 1.00 85.44 189 VAL A C 1
ATOM 1478 O O . VAL A 1 189 ? -2.947 -5.258 -16.419 1.00 85.44 189 VAL A O 1
ATOM 1481 N N . PHE A 1 190 ? -4.072 -3.469 -15.664 1.00 86.56 190 PHE A N 1
ATOM 1482 C CA . PHE A 1 190 ? -3.886 -2.715 -16.910 1.00 86.56 190 PHE A CA 1
ATOM 1483 C C . PHE A 1 190 ? -2.418 -2.365 -17.200 1.00 86.56 190 PHE A C 1
ATOM 1485 O O . PHE A 1 190 ? -1.967 -2.634 -18.317 1.00 86.56 190 PHE A O 1
ATOM 1492 N N . PRO A 1 191 ? -1.639 -1.818 -16.247 1.00 83.19 191 PRO A N 1
ATOM 1493 C CA . PRO A 1 191 ? -0.232 -1.519 -16.494 1.00 83.19 191 PRO A CA 1
ATOM 1494 C C . PRO A 1 191 ? 0.596 -2.783 -1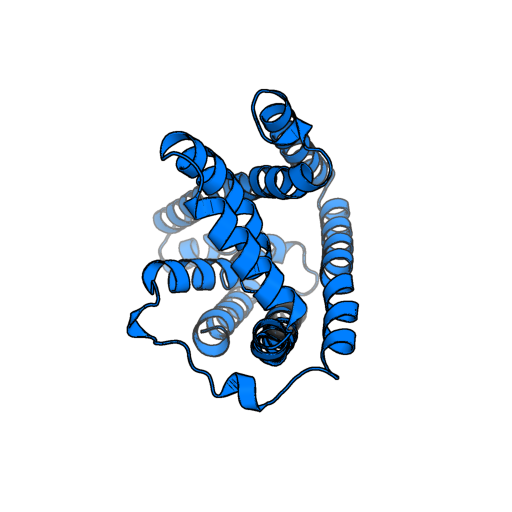6.708 1.00 83.19 191 PRO A C 1
ATOM 1496 O O . PRO A 1 191 ? 1.422 -2.802 -17.616 1.00 83.19 191 PRO A O 1
ATOM 1499 N N . LEU A 1 192 ? 0.334 -3.862 -15.956 1.00 82.50 192 LEU A N 1
ATOM 1500 C CA . LEU A 1 192 ? 1.012 -5.143 -16.170 1.00 82.50 192 LEU A CA 1
ATOM 1501 C C . LEU A 1 192 ? 0.694 -5.730 -17.547 1.00 82.50 192 LEU A C 1
ATOM 1503 O O . LEU A 1 192 ? 1.597 -6.215 -18.224 1.00 82.50 192 LEU A O 1
ATOM 1507 N N . PHE A 1 193 ? -0.563 -5.653 -17.991 1.00 84.00 193 PHE A N 1
ATOM 1508 C CA . PHE A 1 193 ? -0.961 -6.113 -19.320 1.00 84.00 193 PHE A CA 1
ATOM 1509 C C . PHE A 1 193 ? -0.183 -5.382 -20.419 1.00 84.00 193 PHE A C 1
ATOM 1511 O O . PHE A 1 193 ? 0.386 -6.017 -21.305 1.00 84.00 193 PHE A O 1
ATOM 1518 N N . VAL A 1 194 ? -0.094 -4.053 -20.334 1.00 84.19 194 VAL A N 1
ATOM 1519 C CA . VAL A 1 194 ? 0.662 -3.247 -21.302 1.00 84.19 194 VAL A CA 1
ATOM 1520 C C . VAL A 1 194 ? 2.170 -3.498 -21.192 1.00 84.19 194 VAL A C 1
ATOM 1522 O O . VAL A 1 194 ? 2.839 -3.639 -22.213 1.00 84.19 194 VAL A O 1
ATOM 1525 N N . GLY A 1 195 ? 2.714 -3.604 -19.978 1.00 78.31 195 GLY A N 1
ATOM 1526 C CA . GLY A 1 195 ? 4.137 -3.854 -19.737 1.00 78.31 195 GLY A CA 1
ATOM 1527 C C . GLY A 1 195 ? 4.606 -5.200 -20.292 1.00 78.31 195 GLY A C 1
ATOM 1528 O O . GLY A 1 195 ? 5.571 -5.250 -21.054 1.00 78.31 195 GLY A O 1
ATOM 1529 N N . VAL A 1 196 ? 3.883 -6.284 -19.989 1.00 78.81 196 VAL A N 1
ATOM 1530 C CA . VAL A 1 196 ? 4.160 -7.627 -20.534 1.00 78.81 196 VAL A CA 1
ATOM 1531 C C . VAL A 1 196 ? 3.943 -7.649 -22.046 1.00 78.81 196 VAL A C 1
ATOM 1533 O O . VAL A 1 196 ? 4.772 -8.178 -22.786 1.00 78.81 196 VAL A O 1
ATOM 1536 N N . GLY A 1 197 ? 2.876 -7.002 -22.520 1.00 76.56 197 GLY A N 1
ATOM 1537 C CA . GLY A 1 197 ? 2.569 -6.866 -23.939 1.00 76.56 197 GLY A CA 1
ATOM 1538 C C . GLY A 1 197 ? 3.662 -6.171 -24.757 1.00 76.56 197 GLY A C 1
ATOM 1539 O O . GLY A 1 197 ? 3.819 -6.492 -25.931 1.00 76.56 197 GLY A O 1
ATOM 1540 N N . ARG A 1 198 ? 4.452 -5.276 -24.146 1.00 71.75 198 ARG A N 1
ATOM 1541 C CA . ARG A 1 198 ? 5.565 -4.546 -24.790 1.00 71.75 198 ARG A CA 1
ATOM 1542 C C . ARG A 1 198 ? 6.951 -5.138 -24.521 1.00 71.75 198 ARG A C 1
ATOM 1544 O O . ARG A 1 198 ? 7.924 -4.695 -25.130 1.00 71.75 198 ARG A O 1
ATOM 1551 N N . LEU A 1 199 ? 7.075 -6.128 -23.637 1.00 63.88 199 LEU A N 1
ATOM 1552 C CA . LEU A 1 199 ? 8.372 -6.628 -23.161 1.00 63.88 199 LEU A CA 1
ATOM 1553 C C . LEU A 1 199 ? 9.275 -7.143 -24.299 1.00 63.88 199 LEU A C 1
ATOM 1555 O O . LEU A 1 199 ? 10.492 -6.980 -24.261 1.00 63.88 199 LEU A O 1
ATOM 1559 N N . LEU A 1 200 ? 8.678 -7.719 -25.344 1.00 51.75 200 LEU A N 1
ATOM 1560 C CA . LEU A 1 200 ? 9.397 -8.227 -26.514 1.00 51.75 200 LEU A CA 1
ATOM 1561 C C . LEU A 1 200 ? 9.679 -7.123 -27.547 1.00 51.75 200 LEU A C 1
ATOM 1563 O O . LEU A 1 200 ? 10.711 -7.187 -28.201 1.00 51.75 200 LEU A O 1
ATOM 1567 N N . ALA A 1 201 ? 8.885 -6.046 -27.604 1.00 47.91 201 ALA A N 1
ATOM 1568 C CA . ALA A 1 201 ? 9.210 -4.859 -28.405 1.00 47.91 201 ALA A CA 1
ATOM 1569 C C . ALA A 1 201 ? 10.497 -4.169 -27.907 1.00 47.91 201 ALA A C 1
ATOM 1571 O O . ALA A 1 201 ? 11.318 -3.732 -28.709 1.00 47.91 201 ALA A O 1
ATOM 1572 N N . LEU A 1 202 ? 10.727 -4.144 -26.586 1.00 48.12 202 LEU A N 1
ATOM 1573 C CA . LEU A 1 202 ? 11.982 -3.651 -25.996 1.00 48.12 202 LEU A CA 1
ATOM 1574 C C . LEU A 1 202 ? 13.154 -4.632 -26.164 1.00 48.12 202 LEU A C 1
ATOM 1576 O O . LEU A 1 202 ? 14.298 -4.198 -26.286 1.00 48.12 202 LEU A O 1
ATOM 1580 N N . ALA A 1 203 ? 12.887 -5.941 -26.188 1.00 45.94 203 ALA A N 1
ATOM 1581 C CA . ALA A 1 203 ? 13.906 -6.955 -26.462 1.00 45.94 203 ALA A CA 1
ATOM 1582 C C . ALA A 1 203 ? 14.304 -7.033 -27.952 1.00 45.94 203 ALA A C 1
ATOM 1584 O O . ALA A 1 203 ? 15.381 -7.541 -28.256 1.00 45.94 203 ALA A O 1
ATOM 1585 N N . VAL A 1 204 ? 13.449 -6.545 -28.861 1.00 42.22 204 VAL A N 1
ATOM 1586 C CA . VAL A 1 204 ? 13.620 -6.601 -30.326 1.00 42.22 204 VAL A CA 1
ATOM 1587 C C . VAL A 1 204 ? 14.057 -5.254 -30.928 1.00 42.22 204 VAL A C 1
ATOM 1589 O O . VAL A 1 204 ? 14.464 -5.233 -32.087 1.00 42.22 204 VAL A O 1
ATOM 1592 N N . ASP A 1 205 ? 14.055 -4.139 -30.180 1.00 42.41 205 ASP A N 1
ATOM 1593 C CA . ASP A 1 205 ? 14.586 -2.859 -30.682 1.00 42.41 205 ASP A CA 1
ATOM 1594 C C . ASP A 1 205 ? 16.114 -2.952 -30.926 1.00 42.41 205 ASP A C 1
ATOM 1596 O O . ASP A 1 205 ? 16.897 -3.019 -29.964 1.00 42.41 205 ASP A O 1
ATOM 1600 N N . PRO A 1 206 ? 16.581 -2.892 -32.194 1.00 44.50 206 PRO A N 1
ATOM 1601 C CA . PRO A 1 206 ? 17.997 -3.031 -32.533 1.00 44.50 206 PRO A CA 1
ATOM 1602 C C . PRO A 1 206 ? 18.881 -1.973 -31.860 1.00 44.50 206 PRO A C 1
ATOM 1604 O O . PRO A 1 206 ? 20.043 -2.239 -31.554 1.00 44.50 206 PRO A O 1
ATOM 1607 N N . LYS A 1 207 ? 18.344 -0.774 -31.580 1.00 43.06 207 LYS A N 1
ATOM 1608 C CA . LYS A 1 207 ? 19.099 0.300 -30.913 1.00 43.06 207 LYS A CA 1
ATOM 1609 C C . LYS A 1 207 ? 19.312 0.025 -29.428 1.00 43.06 207 LYS A C 1
ATOM 1611 O O . LYS A 1 207 ? 20.347 0.416 -28.884 1.00 43.06 207 LYS A O 1
ATOM 1616 N N . HIS A 1 208 ? 18.361 -0.636 -28.769 1.00 45.81 208 HIS A N 1
ATOM 1617 C CA . HIS A 1 208 ? 18.462 -0.959 -27.347 1.00 45.81 208 HIS A CA 1
ATOM 1618 C C . HIS A 1 208 ? 19.416 -2.139 -27.122 1.00 45.81 208 HIS A C 1
ATOM 1620 O O . HIS A 1 208 ? 20.258 -2.098 -26.223 1.00 45.81 208 HIS A O 1
ATOM 1626 N N . GLN A 1 209 ? 19.375 -3.137 -28.008 1.00 46.66 209 GLN A N 1
ATOM 1627 C CA . GLN A 1 209 ? 20.266 -4.297 -27.967 1.00 46.66 209 GLN A CA 1
ATOM 1628 C C . GLN A 1 209 ? 21.729 -3.917 -28.262 1.00 46.66 209 GLN A C 1
ATOM 1630 O O . GLN A 1 209 ? 22.632 -4.378 -27.560 1.00 46.66 209 GLN A O 1
ATOM 1635 N N . ASP A 1 210 ? 21.966 -2.984 -29.192 1.00 44.16 210 ASP A N 1
ATOM 1636 C CA . ASP A 1 210 ? 23.288 -2.383 -29.422 1.00 44.16 210 ASP A CA 1
ATOM 1637 C C . ASP A 1 210 ? 23.794 -1.586 -28.210 1.00 44.16 210 ASP A C 1
ATOM 1639 O O . ASP A 1 210 ? 24.988 -1.608 -27.903 1.00 44.16 210 ASP A O 1
ATOM 1643 N N . CYS A 1 211 ? 22.907 -0.878 -27.503 1.00 46.81 211 CYS A N 1
ATOM 1644 C CA . CYS A 1 211 ? 23.263 -0.109 -26.310 1.00 46.81 211 CYS A CA 1
ATOM 1645 C C . CYS A 1 211 ? 23.681 -1.033 -25.153 1.00 46.81 211 CYS A C 1
ATOM 1647 O O . CYS A 1 211 ? 24.733 -0.833 -24.542 1.00 46.81 211 CYS A O 1
ATOM 1649 N N . VAL A 1 212 ? 22.916 -2.104 -24.910 1.00 51.25 212 VAL A N 1
ATOM 1650 C CA . VAL A 1 212 ? 23.220 -3.115 -23.884 1.00 51.25 212 VAL A CA 1
ATOM 1651 C C . VAL A 1 212 ? 24.487 -3.902 -24.236 1.00 51.25 212 VAL A C 1
ATOM 1653 O O . VAL A 1 212 ? 25.337 -4.110 -23.367 1.00 51.25 212 VAL A O 1
ATOM 1656 N N . ALA A 1 213 ? 24.675 -4.281 -25.504 1.00 46.69 213 ALA A N 1
ATOM 1657 C CA . ALA A 1 213 ? 25.879 -4.974 -25.964 1.00 46.69 213 ALA A CA 1
ATOM 1658 C C . ALA A 1 213 ? 27.140 -4.102 -25.823 1.00 46.69 213 ALA A C 1
ATOM 1660 O O . ALA A 1 213 ? 28.161 -4.577 -25.319 1.00 46.69 213 ALA A O 1
ATOM 1661 N N . LYS A 1 214 ? 27.063 -2.810 -26.178 1.00 49.56 214 LYS A N 1
ATOM 1662 C CA . LYS A 1 214 ? 28.161 -1.842 -25.990 1.00 49.56 214 LYS A CA 1
ATOM 1663 C C . LYS A 1 214 ? 28.469 -1.604 -24.513 1.00 49.56 214 LYS A C 1
ATOM 1665 O O . LYS A 1 214 ? 29.639 -1.574 -24.138 1.00 49.56 214 LYS A O 1
ATOM 1670 N N . CYS A 1 215 ? 27.443 -1.498 -23.668 1.00 45.03 215 CYS A N 1
ATOM 1671 C CA . CYS A 1 215 ? 27.608 -1.306 -22.228 1.00 45.03 215 CYS A CA 1
ATOM 1672 C C . CYS A 1 215 ? 28.238 -2.545 -21.557 1.00 45.03 215 CYS A C 1
ATOM 1674 O O . CYS A 1 215 ? 29.163 -2.420 -20.757 1.00 45.03 215 CYS A O 1
ATOM 1676 N N . SER A 1 216 ? 27.826 -3.755 -21.956 1.00 43.53 216 SER A N 1
ATOM 1677 C CA . SER A 1 216 ? 28.411 -5.019 -21.480 1.00 43.53 216 SER A CA 1
ATOM 1678 C C . SER A 1 216 ? 29.865 -5.210 -21.936 1.00 43.53 216 SER A C 1
ATOM 1680 O O . SER A 1 216 ? 30.702 -5.670 -21.157 1.00 43.53 216 SER A O 1
ATOM 1682 N N . ALA A 1 217 ? 30.195 -4.819 -23.173 1.00 49.50 217 ALA A N 1
ATOM 1683 C CA . ALA A 1 217 ? 31.565 -4.854 -23.685 1.00 49.50 217 ALA A CA 1
ATOM 1684 C C . ALA A 1 217 ? 32.483 -3.862 -22.949 1.00 49.50 217 ALA A C 1
ATOM 1686 O O . ALA A 1 217 ? 33.587 -4.238 -22.556 1.00 49.50 217 ALA A O 1
ATOM 1687 N N . ALA A 1 218 ? 32.003 -2.641 -22.683 1.00 50.06 218 ALA A N 1
ATOM 1688 C CA . ALA A 1 218 ? 32.727 -1.637 -21.901 1.00 50.06 218 ALA A CA 1
ATOM 1689 C C . ALA A 1 218 ? 32.951 -2.074 -20.440 1.00 50.06 218 ALA A C 1
ATOM 1691 O O . ALA A 1 218 ? 33.999 -1.794 -19.862 1.00 50.06 218 ALA A O 1
ATOM 1692 N N . LEU A 1 219 ? 32.013 -2.825 -19.849 1.00 49.56 219 LEU A N 1
ATOM 1693 C CA . LEU A 1 219 ? 32.158 -3.364 -18.491 1.00 49.56 219 LEU A CA 1
ATOM 1694 C C . LEU A 1 219 ? 33.226 -4.465 -18.383 1.00 49.56 219 LEU A C 1
ATOM 1696 O O . LEU A 1 219 ? 33.838 -4.632 -17.328 1.00 49.56 219 LEU A O 1
ATOM 1700 N N . LYS A 1 220 ? 33.451 -5.234 -19.455 1.00 53.22 220 LYS A N 1
ATOM 1701 C CA . LYS A 1 220 ? 34.451 -6.317 -19.487 1.00 53.22 220 LYS A CA 1
ATOM 1702 C C . LYS A 1 220 ? 35.887 -5.815 -19.658 1.00 53.22 220 LYS A C 1
ATOM 1704 O O . LYS A 1 220 ? 36.806 -6.551 -19.316 1.00 53.22 220 LYS A O 1
ATOM 1709 N N . SER A 1 221 ? 36.086 -4.591 -20.152 1.00 51.06 221 SER A N 1
ATOM 1710 C CA . SER A 1 221 ? 37.414 -3.970 -20.284 1.00 51.06 221 SER A CA 1
ATOM 1711 C C . SER A 1 221 ? 37.916 -3.267 -19.015 1.00 51.06 221 SER A C 1
ATOM 1713 O O . SER A 1 221 ? 39.061 -2.826 -18.989 1.00 51.06 221 SER A O 1
ATOM 1715 N N . LEU A 1 222 ? 37.083 -3.151 -17.976 1.00 53.03 222 LEU A N 1
ATOM 1716 C CA . LEU A 1 222 ? 37.431 -2.500 -16.709 1.00 53.03 222 LEU A CA 1
ATOM 1717 C C . LEU A 1 222 ? 38.050 -3.502 -15.718 1.00 53.03 222 LEU A C 1
ATOM 1719 O O . LEU A 1 222 ? 37.659 -4.669 -15.665 1.00 53.03 222 LEU A O 1
ATOM 1723 N N . THR A 1 223 ? 39.014 -3.048 -14.914 1.00 54.41 223 THR A N 1
ATOM 1724 C CA . THR A 1 223 ? 39.649 -3.849 -13.850 1.00 54.41 223 THR A CA 1
ATOM 1725 C C . THR A 1 223 ? 38.642 -4.192 -12.737 1.00 54.41 223 THR A C 1
ATOM 1727 O O . THR A 1 223 ? 37.650 -3.488 -12.548 1.00 54.41 223 THR A O 1
ATOM 1730 N N . GLN A 1 224 ? 38.857 -5.284 -11.985 1.00 51.25 224 GLN A N 1
ATOM 1731 C CA . GLN A 1 224 ? 37.868 -5.806 -11.016 1.00 51.25 224 GLN A CA 1
ATOM 1732 C C . GLN A 1 224 ? 37.391 -4.786 -9.959 1.00 51.25 224 GLN A C 1
ATOM 1734 O O . GLN A 1 224 ? 36.246 -4.869 -9.506 1.00 51.25 224 GLN A O 1
ATOM 1739 N N . ASP A 1 225 ? 38.221 -3.808 -9.584 1.00 45.88 225 ASP A N 1
ATOM 1740 C CA . ASP A 1 225 ? 37.829 -2.740 -8.651 1.00 45.88 225 ASP A CA 1
ATOM 1741 C C . ASP A 1 225 ? 36.893 -1.698 -9.287 1.00 45.88 225 ASP A C 1
ATOM 1743 O O . ASP A 1 225 ? 35.967 -1.205 -8.635 1.00 45.88 225 ASP A O 1
ATOM 1747 N N . GLU A 1 226 ? 37.053 -1.410 -10.580 1.00 49.56 226 GLU A N 1
ATOM 1748 C CA . GLU A 1 226 ? 36.128 -0.554 -11.327 1.00 49.56 226 GLU A CA 1
ATOM 1749 C C . GLU A 1 226 ? 34.822 -1.287 -11.650 1.00 49.56 226 GLU A C 1
ATOM 1751 O O . GLU A 1 226 ? 33.748 -0.688 -11.571 1.00 49.56 226 GLU A O 1
ATOM 1756 N N . GLN A 1 227 ? 34.872 -2.607 -11.873 1.00 45.31 227 GLN A N 1
ATOM 1757 C CA . GLN A 1 227 ? 33.669 -3.435 -11.994 1.00 45.31 227 GLN A CA 1
ATOM 1758 C C . GLN A 1 227 ? 32.815 -3.409 -10.722 1.00 45.31 227 GLN A C 1
ATOM 1760 O O . GLN A 1 227 ? 31.597 -3.313 -10.834 1.00 45.31 227 GLN A O 1
ATOM 1765 N N . LYS A 1 228 ? 33.407 -3.412 -9.517 1.00 46.44 228 LYS A N 1
ATOM 1766 C CA . LYS A 1 228 ? 32.647 -3.268 -8.258 1.00 46.44 228 LYS A CA 1
ATOM 1767 C C . LYS A 1 228 ? 31.981 -1.895 -8.122 1.00 46.44 228 LYS A C 1
ATOM 1769 O O . LYS A 1 228 ? 30.845 -1.820 -7.650 1.00 46.44 228 LYS A O 1
ATOM 1774 N N . LYS A 1 229 ? 32.637 -0.818 -8.573 1.00 46.72 229 LYS A N 1
ATOM 1775 C CA . LYS A 1 229 ? 32.033 0.528 -8.639 1.00 46.72 229 LYS A CA 1
ATOM 1776 C C . LYS A 1 229 ? 30.898 0.596 -9.663 1.00 46.72 229 LYS A C 1
ATOM 1778 O O . LYS A 1 229 ? 29.831 1.112 -9.343 1.00 46.72 229 LYS A O 1
ATOM 1783 N N . CYS A 1 230 ? 31.080 0.009 -10.846 1.00 39.19 230 CYS A N 1
ATOM 1784 C CA . CYS A 1 230 ? 30.037 -0.087 -11.866 1.00 39.19 230 CYS A CA 1
ATOM 1785 C C . CYS A 1 230 ? 28.884 -1.009 -11.456 1.00 39.19 230 CYS A C 1
ATOM 1787 O O . CYS A 1 230 ? 27.749 -0.711 -11.798 1.00 39.19 230 CYS A O 1
ATOM 1789 N N . HIS A 1 231 ? 29.111 -2.078 -10.687 1.00 41.25 231 HIS A N 1
ATOM 1790 C CA . HIS A 1 231 ? 28.035 -2.943 -10.187 1.00 41.25 231 HIS A CA 1
ATOM 1791 C C . HIS A 1 231 ? 27.129 -2.201 -9.193 1.00 41.25 231 HIS A C 1
ATOM 1793 O O . HIS A 1 231 ? 25.910 -2.370 -9.213 1.00 41.25 231 HIS A O 1
ATOM 1799 N N . LYS A 1 232 ? 27.710 -1.281 -8.410 1.00 39.81 232 LYS A N 1
ATOM 1800 C CA . LYS A 1 232 ? 26.967 -0.353 -7.546 1.00 39.81 232 LYS A CA 1
ATOM 1801 C C . LYS A 1 232 ? 26.079 0.618 -8.347 1.00 39.81 232 LYS A C 1
ATOM 1803 O O . LYS A 1 232 ? 25.021 0.999 -7.866 1.00 39.81 232 LYS A O 1
ATOM 1808 N N . ILE A 1 233 ? 26.469 0.953 -9.582 1.00 39.44 233 ILE A N 1
ATOM 1809 C CA . ILE A 1 233 ? 25.699 1.788 -10.526 1.00 39.44 233 ILE A CA 1
ATOM 1810 C C . ILE A 1 233 ? 24.736 0.935 -11.387 1.00 39.44 233 ILE A C 1
ATOM 1812 O O . ILE A 1 233 ? 23.659 1.386 -11.759 1.00 39.44 233 ILE A O 1
ATOM 1816 N N . SER A 1 234 ? 25.053 -0.336 -11.654 1.00 34.09 234 SER A N 1
ATOM 1817 C CA . SER A 1 234 ? 24.223 -1.274 -12.429 1.00 34.09 234 SER A CA 1
ATOM 1818 C C . SER A 1 234 ? 22.912 -1.621 -11.727 1.00 34.09 234 SER A C 1
ATOM 1820 O O . SER A 1 234 ? 21.913 -1.864 -12.404 1.00 34.09 234 SER A O 1
ATOM 1822 N N . HIS A 1 235 ? 22.883 -1.600 -10.392 1.00 34.06 235 HIS A N 1
ATOM 1823 C CA . HIS A 1 235 ? 21.633 -1.687 -9.636 1.00 34.06 235 HIS A CA 1
ATOM 1824 C C . HIS A 1 235 ? 20.671 -0.535 -9.965 1.00 34.06 235 HIS A C 1
ATOM 1826 O O . HIS A 1 235 ? 19.465 -0.747 -9.960 1.00 34.06 235 HIS A O 1
ATOM 1832 N N . VAL A 1 236 ? 21.185 0.641 -10.343 1.00 35.69 236 VAL A N 1
ATOM 1833 C CA . VAL A 1 236 ? 20.377 1.810 -10.729 1.00 35.69 236 VAL A CA 1
ATOM 1834 C C . VAL A 1 236 ? 19.826 1.663 -12.155 1.00 35.69 236 VAL A C 1
ATOM 1836 O O . VAL A 1 236 ? 18.698 2.064 -12.415 1.00 35.69 236 VAL A O 1
ATOM 1839 N N . CYS A 1 237 ? 20.563 1.016 -13.066 1.00 25.89 237 CYS A N 1
ATOM 1840 C CA . CYS A 1 237 ? 20.122 0.816 -14.456 1.00 25.89 237 CYS A CA 1
ATOM 1841 C C . CYS A 1 237 ? 19.181 -0.395 -14.621 1.00 25.89 237 CYS A C 1
ATOM 1843 O O . CYS A 1 237 ? 18.201 -0.327 -15.358 1.00 25.89 237 CYS A O 1
ATOM 1845 N N . SER A 1 238 ? 19.421 -1.496 -13.893 1.00 30.92 238 SER A N 1
ATOM 1846 C CA . SER A 1 238 ? 18.453 -2.604 -13.819 1.00 30.92 238 SER A CA 1
ATOM 1847 C C . SER A 1 238 ? 17.183 -2.210 -13.068 1.00 30.92 238 SER A C 1
ATOM 1849 O O . SER A 1 238 ? 16.127 -2.727 -13.406 1.00 30.92 238 SER A O 1
ATOM 1851 N N . ALA A 1 239 ? 17.235 -1.266 -12.121 1.00 32.81 239 ALA A N 1
ATOM 1852 C CA . ALA A 1 239 ? 16.035 -0.761 -11.451 1.00 32.81 239 ALA A CA 1
ATOM 1853 C C . ALA A 1 239 ? 15.089 0.005 -12.392 1.00 32.81 239 ALA A C 1
ATOM 1855 O O . ALA A 1 239 ? 13.890 0.007 -12.151 1.00 32.81 239 ALA A O 1
ATOM 1856 N N . THR A 1 240 ? 15.567 0.584 -13.499 1.00 34.34 240 THR A N 1
ATOM 1857 C CA . THR A 1 240 ? 14.677 1.203 -14.501 1.00 34.34 240 THR A CA 1
ATOM 1858 C C . THR A 1 240 ? 13.959 0.162 -15.370 1.00 34.34 240 THR A C 1
ATOM 1860 O O . THR A 1 240 ? 12.850 0.412 -15.828 1.00 34.34 240 THR A O 1
ATOM 1863 N N . VAL A 1 241 ? 14.548 -1.026 -15.559 1.00 31.88 241 VAL A N 1
ATOM 1864 C CA . VAL A 1 241 ? 13.938 -2.130 -16.328 1.00 31.88 241 VAL A CA 1
ATOM 1865 C C . VAL A 1 241 ? 13.090 -3.046 -15.433 1.00 31.88 241 VAL A C 1
ATOM 1867 O O . VAL A 1 241 ? 12.043 -3.520 -15.860 1.00 31.88 241 VAL A O 1
ATOM 1870 N N . LEU A 1 242 ? 13.488 -3.252 -14.172 1.00 30.45 242 LEU A N 1
ATOM 1871 C CA . LEU A 1 242 ? 12.715 -4.011 -13.180 1.00 30.45 242 LEU A CA 1
ATOM 1872 C C . LEU A 1 242 ? 11.649 -3.167 -12.463 1.00 30.45 242 LEU A C 1
ATOM 1874 O O . LEU A 1 242 ? 10.680 -3.727 -11.968 1.00 30.45 242 LEU A O 1
ATOM 1878 N N . GLY A 1 243 ? 11.794 -1.839 -12.419 1.00 30.12 243 GLY A N 1
ATOM 1879 C CA . GLY A 1 243 ? 10.840 -0.912 -11.793 1.00 30.12 243 GLY A CA 1
ATOM 1880 C C . GLY A 1 243 ? 9.557 -0.680 -12.596 1.00 30.12 243 GLY A C 1
ATOM 1881 O O . GLY A 1 243 ? 8.692 0.066 -12.161 1.00 30.12 243 GLY A O 1
ATOM 1882 N N . VAL A 1 244 ? 9.431 -1.321 -13.762 1.00 29.11 244 VAL A N 1
ATOM 1883 C CA . VAL A 1 244 ? 8.167 -1.458 -14.509 1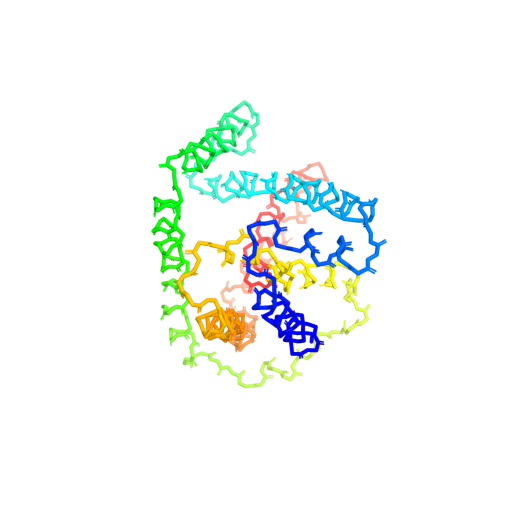.00 29.11 244 VAL A CA 1
ATOM 1884 C C . VAL A 1 244 ? 7.461 -2.784 -14.157 1.00 29.11 244 VAL A C 1
ATOM 1886 O O . VAL A 1 244 ? 6.344 -3.033 -14.600 1.00 29.11 244 VAL A O 1
ATOM 1889 N N . LEU A 1 245 ? 8.092 -3.644 -13.346 1.00 26.61 245 LEU A N 1
ATOM 1890 C CA . LEU A 1 245 ? 7.629 -4.997 -13.020 1.00 26.61 245 LEU A CA 1
ATOM 1891 C C . LEU A 1 245 ? 7.463 -5.273 -11.514 1.00 26.61 245 LEU A C 1
ATOM 1893 O O . LEU A 1 245 ? 7.284 -6.432 -11.136 1.00 26.61 245 LEU A O 1
ATOM 1897 N N . ILE A 1 246 ? 7.472 -4.242 -10.664 1.00 26.89 246 ILE A N 1
ATOM 1898 C CA . ILE A 1 246 ? 7.025 -4.328 -9.263 1.00 26.89 246 ILE A CA 1
ATOM 1899 C C . ILE A 1 246 ? 6.058 -3.186 -8.985 1.00 26.89 246 ILE A C 1
ATOM 1901 O O . ILE A 1 246 ? 6.438 -2.036 -9.293 1.00 26.89 246 ILE A O 1
#